Protein AF-A0A9X2IRA7-F1 (afdb_monomer)

InterPro domains:
  IPR001387 Cro/C1-type, helix-turn-helix domain [PF13443] (16-80)
  IPR001387 Cro/C1-type, helix-turn-helix domain [PF13443] (106-166)
  IPR001387 Cro/C1-type, helix-turn-helix domain [PF13443] (187-245)
  IPR001387 Cro/C1-type, helix-turn-helix domain [PS50943] (60-76)
  IPR001387 Cro/C1-type, helix-turn-helix domain [PS50943] (193-242)
  IPR001387 Cro/C1-type, helix-turn-helix domain [SM00530] (15-76)
  IPR001387 Cro/C1-type, helix-turn-helix domain [SM00530] (106-162)
  IPR001387 Cro/C1-type, helix-turn-helix domain [SM00530] (186-242)
  IPR010982 Lambda repressor-like, DNA-binding domain superfamily [G3DSA:1.10.260.40] (186-250)
  IPR010982 Lambda repressor-like, DNA-binding domain superfamily [SSF47413] (102-165)
  IPR010982 Lambda repressor-like, DNA-binding domain superfamily [SSF47413] (188-244)

Foldseek 3Di:
DDDDDDDPDFDKAFPLPVLCCVQPNPQDLVNLCVQLVHDSVLVVCSVPGDDDPPNDDDPSSLVSSCVVSVHDSPVGIDGPPPPPPDPPPPPVPDDPVQWDKAKAFQLCVLCVVVVHDLVNLCVVLVHDSVVSVCNNVSNDPDDDPSNVVSSCVVSVHDPCVGIDIDGPCVSVVVVPFPFPKQKAFPLVVLCVVVVNDLVNVCVQQVDDSVVVVCRVVRVDPDDDPVSLVSVCVVSVHDSDNGIDIDGDGDDD

Secondary structure (DSSP, 8-state):
--PPPPP-PPEEEE-HHHHHHHHSTT--HHHHHHHHT--HHHHHHHHTT---TT-PPPHHHHHHHHHHHT--HHHHEEEE----S--PPPGGGS-TTT--EEEEE-HHHHHHHTT--HHHHHHHTT--HHHHHHHHTT--S---HHHHHHHHHHHT--HHHHEEEEE-HHHHHHSS--EEEEEEE-HHHHHHHHT--HHHHHHHH---HHHHHHHHTT--S---HHHHHHHHHHTT--HHHHEEEEEEE---

Solvent-accessible surface area (backbone atoms only — not comparable to full-atom values): 15295 Å² total; per-residue (Å²): 136,86,82,75,89,76,74,90,71,78,43,80,41,58,42,54,62,65,49,37,54,71,68,43,72,86,65,44,64,63,57,54,16,66,75,52,73,44,60,42,69,61,58,47,40,50,55,60,89,57,59,59,100,79,68,72,82,56,67,71,49,54,51,44,48,25,64,72,60,72,46,56,68,72,70,42,46,42,75,47,71,76,78,59,91,65,73,75,74,64,79,88,76,58,63,75,91,65,62,36,74,37,79,42,45,38,51,56,59,57,33,50,76,70,75,41,51,69,61,58,51,18,62,78,64,74,43,62,46,68,57,54,54,31,40,38,66,59,67,54,94,73,78,58,66,69,60,51,53,46,52,31,61,74,66,71,53,55,69,73,72,43,38,44,83,40,76,33,62,67,44,60,68,63,69,57,64,70,59,46,71,45,68,38,46,42,49,57,66,54,30,62,76,68,69,52,50,72,67,57,50,25,72,76,66,71,49,53,68,72,56,54,52,32,36,55,67,45,69,52,91,74,80,60,68,68,63,50,50,53,50,25,58,74,66,72,45,60,66,74,70,41,49,43,74,44,76,41,78,68,87,126

Sequence (252 aa):
MTQTPSLPRKEIELQLEKIMEKKIPGLTIAGLARVTGQRSQNLHHFKTEKPGHDKRLPKETIEKICTYLNCDISELITLKNQKSTHRPPPLNELDPSIQGYRLHCHLEHIAGRRGQSLFQVSKEIEVSYDVLRKMARNLLKRYSVDLIERILGYFNIEIKDLFTLEVDTTKILTSKIKNTYEIYFGLSPLMSRRKISIQQLMDDTGFTYAFINKLMKNEVKRLNIQSLEVLCNYFNVPPTELIKYRVTKKES

Structure (mmCIF, N/CA/C/O backbone):
data_AF-A0A9X2IRA7-F1
#
_entry.id   AF-A0A9X2IRA7-F1
#
loop_
_atom_site.group_PDB
_atom_site.id
_atom_site.type_symbol
_atom_site.label_atom_id
_atom_site.label_alt_id
_atom_site.label_comp_id
_atom_site.label_asym_id
_atom_site.label_entity_id
_atom_site.label_seq_id
_atom_site.pdbx_PDB_ins_code
_atom_site.Cartn_x
_atom_site.Cartn_y
_atom_site.Cartn_z
_atom_site.occupancy
_atom_site.B_iso_or_equiv
_atom_site.auth_seq_id
_atom_site.auth_comp_id
_atom_site.auth_asym_id
_atom_site.auth_atom_id
_atom_site.pdbx_PDB_model_num
ATOM 1 N N . MET A 1 1 ? 9.352 10.561 -9.833 1.00 35.00 1 MET A N 1
ATOM 2 C CA . MET A 1 1 ? 8.071 10.480 -9.103 1.00 35.00 1 MET A CA 1
ATOM 3 C C . MET A 1 1 ? 7.880 9.042 -8.658 1.00 35.00 1 MET A C 1
ATOM 5 O O . MET A 1 1 ? 7.663 8.173 -9.488 1.00 35.00 1 MET A O 1
ATOM 9 N N . THR A 1 2 ? 8.109 8.768 -7.379 1.00 29.97 2 THR A N 1
ATOM 10 C CA . THR A 1 2 ? 8.018 7.434 -6.779 1.00 29.97 2 THR A CA 1
ATOM 11 C C . THR A 1 2 ? 6.556 7.117 -6.472 1.00 29.97 2 THR A C 1
ATOM 13 O O . THR A 1 2 ? 5.961 7.733 -5.592 1.00 29.97 2 THR A O 1
ATOM 16 N N . GLN A 1 3 ? 5.962 6.181 -7.218 1.00 30.09 3 GLN A N 1
ATOM 17 C CA . GLN A 1 3 ? 4.625 5.669 -6.920 1.00 30.09 3 GLN A CA 1
ATOM 18 C C . GLN A 1 3 ? 4.680 4.836 -5.635 1.00 30.09 3 GLN A C 1
ATOM 20 O O . GLN A 1 3 ? 5.436 3.871 -5.526 1.00 30.09 3 GLN A O 1
ATOM 25 N N . THR A 1 4 ? 3.910 5.254 -4.638 1.00 30.64 4 THR A N 1
ATOM 26 C CA . THR A 1 4 ? 3.721 4.539 -3.375 1.00 30.64 4 THR A CA 1
ATOM 27 C C . THR A 1 4 ? 2.841 3.310 -3.633 1.00 30.64 4 THR A C 1
ATOM 29 O O . THR A 1 4 ? 1.816 3.452 -4.301 1.00 30.64 4 THR A O 1
ATOM 32 N N . PRO A 1 5 ? 3.178 2.113 -3.122 1.00 35.56 5 PRO A N 1
ATOM 33 C CA . PRO A 1 5 ? 2.309 0.950 -3.264 1.00 35.56 5 PRO A CA 1
ATOM 34 C C . PRO A 1 5 ? 1.010 1.177 -2.476 1.00 35.56 5 PRO A C 1
ATOM 36 O O . PRO A 1 5 ? 1.026 1.352 -1.256 1.00 35.56 5 PRO A O 1
ATOM 39 N N . SER A 1 6 ? -0.120 1.221 -3.184 1.00 34.78 6 SER A N 1
ATOM 40 C CA . SER A 1 6 ? -1.447 1.404 -2.596 1.00 34.78 6 SER A CA 1
ATOM 41 C C . SER A 1 6 ? -1.936 0.107 -1.952 1.00 34.78 6 SER A C 1
ATOM 43 O O . SER A 1 6 ? -1.978 -0.929 -2.612 1.00 34.78 6 SER A O 1
ATOM 45 N N . LEU A 1 7 ? -2.351 0.179 -0.684 1.00 37.59 7 LEU A N 1
ATOM 46 C CA . LEU A 1 7 ? -3.072 -0.893 0.014 1.00 37.59 7 LEU A CA 1
ATOM 47 C C . LEU A 1 7 ? -4.270 -1.394 -0.819 1.00 37.59 7 LEU A C 1
ATOM 49 O O . LEU A 1 7 ? -4.898 -0.576 -1.502 1.00 37.59 7 LEU A O 1
ATOM 53 N N . PRO A 1 8 ? -4.631 -2.691 -0.735 1.00 41.38 8 PRO A N 1
ATOM 54 C CA . PRO A 1 8 ? -5.811 -3.223 -1.407 1.00 41.38 8 PRO A CA 1
ATOM 55 C C . PRO A 1 8 ? -7.050 -2.487 -0.891 1.00 41.38 8 PRO A C 1
ATOM 57 O O . PRO A 1 8 ? -7.467 -2.641 0.259 1.00 41.38 8 PRO A O 1
ATOM 60 N N . ARG A 1 9 ? -7.616 -1.618 -1.731 1.00 47.06 9 ARG A N 1
ATOM 61 C CA . ARG A 1 9 ? -8.846 -0.898 -1.410 1.00 47.06 9 ARG A CA 1
ATOM 62 C C . ARG A 1 9 ? -9.999 -1.884 -1.558 1.00 47.06 9 ARG A C 1
ATOM 64 O O . ARG A 1 9 ? -10.203 -2.428 -2.637 1.00 47.06 9 ARG A O 1
ATOM 71 N N . LYS A 1 10 ? -10.738 -2.121 -0.471 1.00 51.03 10 LYS A N 1
ATOM 72 C CA . LYS A 1 10 ? -12.012 -2.847 -0.527 1.00 51.03 10 LYS A CA 1
ATOM 73 C C . LYS A 1 10 ? -12.951 -2.062 -1.440 1.00 51.03 10 LYS A C 1
ATOM 75 O O . LYS A 1 10 ? -13.233 -0.895 -1.164 1.00 51.03 10 LYS A O 1
ATOM 80 N N . GLU A 1 11 ? -13.377 -2.679 -2.532 1.00 59.88 11 GLU A N 1
ATOM 81 C CA . GLU A 1 11 ? -14.299 -2.061 -3.476 1.00 59.88 11 GLU A CA 1
ATOM 82 C C . GLU A 1 11 ? -15.724 -2.307 -2.977 1.00 59.88 11 GLU A C 1
ATOM 84 O O . GLU A 1 11 ? -16.125 -3.440 -2.696 1.00 59.88 11 GLU A O 1
ATOM 89 N N . ILE A 1 12 ? -16.454 -1.215 -2.764 1.00 63.09 12 ILE A N 1
ATOM 90 C CA . ILE A 1 12 ? -17.833 -1.247 -2.287 1.00 63.09 12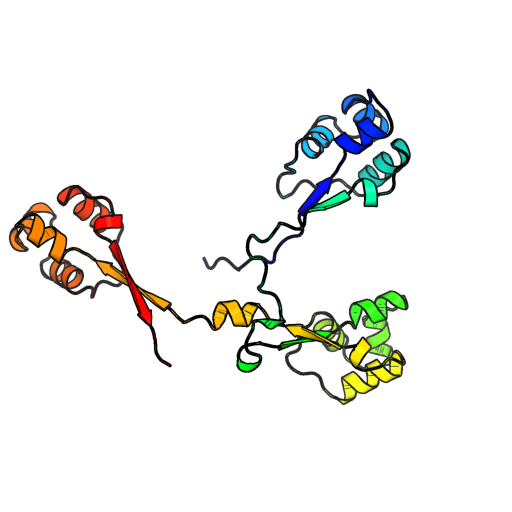 ILE A CA 1
ATOM 91 C C . ILE A 1 12 ? -18.723 -1.346 -3.522 1.00 63.09 12 ILE A C 1
ATOM 93 O O . ILE A 1 12 ? -18.769 -0.410 -4.318 1.00 63.09 12 ILE A O 1
ATOM 97 N N . GLU A 1 13 ? -19.427 -2.463 -3.672 1.00 72.06 13 GLU A N 1
ATOM 98 C CA . GLU A 1 13 ? -20.382 -2.672 -4.755 1.00 72.06 13 GLU A CA 1
ATOM 99 C C . GLU A 1 13 ? -21.814 -2.599 -4.220 1.00 72.06 13 GLU A C 1
ATOM 101 O O . GLU A 1 13 ? -22.154 -3.248 -3.228 1.00 72.06 13 GLU A O 1
ATOM 106 N N . LEU A 1 14 ? -22.654 -1.813 -4.892 1.00 76.62 14 LEU A N 1
ATOM 107 C CA . LEU A 1 14 ? -24.073 -1.674 -4.576 1.00 76.62 14 LEU A CA 1
ATOM 108 C C . LEU A 1 14 ? -24.886 -2.674 -5.403 1.00 76.62 14 LEU A C 1
ATOM 110 O O . LEU A 1 14 ? -24.876 -2.614 -6.628 1.00 76.62 14 LEU A O 1
ATOM 114 N N . GLN A 1 15 ? -25.639 -3.558 -4.749 1.00 79.69 15 GLN A N 1
ATOM 115 C CA . GLN A 1 15 ? -26.470 -4.579 -5.410 1.00 79.69 15 GLN A CA 1
ATOM 116 C C . GLN A 1 15 ? -27.872 -4.044 -5.754 1.00 79.69 15 GLN A C 1
ATOM 118 O O . GLN A 1 15 ? -28.884 -4.705 -5.519 1.00 79.69 15 GLN A O 1
ATOM 123 N N . LEU A 1 16 ? -27.946 -2.821 -6.288 1.00 80.50 16 LEU A N 1
ATOM 124 C CA . LEU A 1 16 ? -29.211 -2.100 -6.441 1.00 80.50 16 LEU A CA 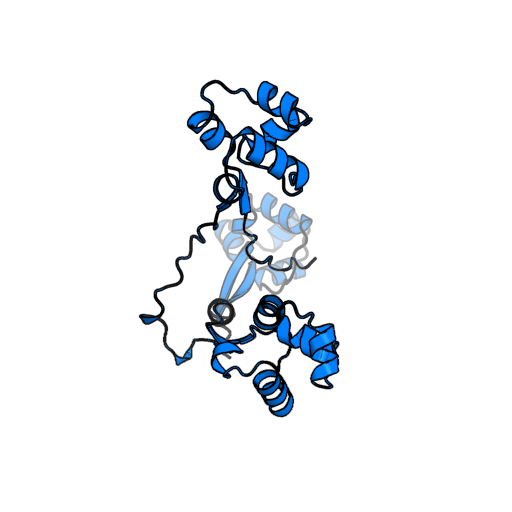1
ATOM 125 C C . LEU A 1 16 ? -30.184 -2.818 -7.393 1.00 80.50 16 LEU A C 1
ATOM 127 O O . LEU A 1 16 ? -31.354 -2.974 -7.062 1.00 80.50 16 LEU A O 1
ATOM 131 N N . GLU A 1 17 ? -29.700 -3.311 -8.536 1.00 81.19 17 GLU A N 1
ATOM 132 C CA . GLU A 1 17 ? -30.527 -4.012 -9.531 1.00 81.19 17 GLU A CA 1
ATOM 133 C C . GLU A 1 17 ? -31.156 -5.290 -8.968 1.00 81.19 17 GLU A C 1
ATOM 135 O O . GLU A 1 17 ? -32.372 -5.458 -9.031 1.00 81.19 17 GLU A O 1
ATOM 140 N N . LYS A 1 18 ? -30.351 -6.135 -8.317 1.00 82.88 18 LYS A N 1
ATOM 141 C CA . LYS A 1 18 ? -30.825 -7.404 -7.747 1.00 82.88 18 LYS A CA 1
ATOM 142 C C . LYS A 1 18 ? -31.873 -7.198 -6.661 1.00 82.88 18 LYS A C 1
ATOM 144 O O . LYS A 1 18 ? -32.823 -7.970 -6.569 1.00 82.88 18 LYS A O 1
ATOM 149 N N . ILE A 1 19 ? -31.708 -6.174 -5.821 1.00 83.50 19 ILE A N 1
ATOM 150 C CA . ILE A 1 19 ? -32.679 -5.883 -4.759 1.00 83.50 19 ILE A CA 1
ATOM 151 C C . ILE A 1 19 ? -33.964 -5.317 -5.347 1.00 83.50 19 ILE A C 1
ATOM 153 O O . ILE A 1 19 ? -35.042 -5.727 -4.919 1.00 83.50 19 ILE A O 1
ATOM 157 N N . MET A 1 20 ? -33.867 -4.419 -6.332 1.00 84.44 20 MET A N 1
ATOM 158 C CA . MET A 1 20 ? -35.042 -3.873 -7.012 1.00 84.44 20 MET A CA 1
ATOM 159 C C . MET A 1 20 ? -35.867 -4.993 -7.656 1.00 84.44 20 MET A C 1
ATOM 161 O O . MET A 1 20 ? -37.063 -5.074 -7.395 1.00 84.44 20 MET A O 1
ATOM 165 N N . GLU A 1 21 ? -35.231 -5.902 -8.400 1.00 84.94 21 GLU A N 1
ATOM 166 C CA . GLU A 1 21 ? -35.908 -7.053 -9.015 1.00 84.94 21 GLU A CA 1
ATOM 167 C C . GLU A 1 21 ? -36.529 -8.000 -7.981 1.00 84.94 21 GLU A C 1
ATOM 169 O O . GLU A 1 21 ? -37.645 -8.478 -8.174 1.00 84.94 21 GLU A O 1
ATOM 174 N N . LYS A 1 22 ? -35.831 -8.249 -6.866 1.00 87.38 22 LYS A N 1
ATOM 175 C CA . LYS A 1 22 ? -36.288 -9.178 -5.824 1.00 87.38 22 LYS A CA 1
ATOM 176 C C . LYS A 1 22 ? -37.440 -8.626 -4.983 1.00 87.38 22 LYS A C 1
ATOM 178 O O . LYS A 1 22 ? -38.321 -9.388 -4.597 1.00 87.38 22 LYS A O 1
ATOM 183 N N . LYS A 1 23 ? -37.397 -7.342 -4.615 1.00 87.69 23 LYS A N 1
ATOM 184 C CA . LYS A 1 23 ? -38.342 -6.741 -3.656 1.00 87.69 23 LYS A CA 1
ATOM 185 C C . LYS A 1 23 ? -39.548 -6.110 -4.346 1.00 87.69 23 LYS A C 1
ATOM 187 O O . LYS A 1 23 ? -40.655 -6.240 -3.836 1.00 87.69 23 LYS A O 1
ATOM 192 N N . ILE A 1 24 ? -39.344 -5.426 -5.475 1.00 87.06 24 ILE A N 1
ATOM 193 C CA . ILE A 1 24 ? -40.407 -4.710 -6.196 1.00 87.06 24 ILE A CA 1
ATOM 194 C C . ILE A 1 24 ? -40.232 -4.937 -7.711 1.00 87.06 24 ILE A C 1
ATOM 196 O O . ILE A 1 24 ? -39.652 -4.095 -8.407 1.00 87.06 24 ILE A O 1
ATOM 200 N N . PRO A 1 25 ? -40.734 -6.067 -8.246 1.00 84.25 25 PRO A N 1
ATOM 201 C CA . PRO A 1 25 ? -40.628 -6.388 -9.666 1.00 84.25 25 PRO A CA 1
ATOM 202 C C . PRO A 1 25 ? -41.231 -5.276 -10.534 1.00 84.25 25 PRO A C 1
ATOM 204 O O . PRO A 1 25 ? -42.354 -4.831 -10.301 1.00 84.25 25 PRO A O 1
ATOM 207 N N . GLY A 1 26 ? -40.480 -4.807 -11.534 1.00 84.25 26 GLY A N 1
ATOM 208 C CA . GLY A 1 26 ? -40.904 -3.717 -12.423 1.00 84.25 26 GLY A CA 1
ATOM 209 C C . GLY A 1 26 ? -40.575 -2.301 -11.930 1.00 84.25 26 GLY A C 1
ATOM 210 O O . GLY A 1 26 ? -40.841 -1.332 -12.645 1.00 84.25 26 GLY A O 1
ATOM 211 N N . LEU A 1 27 ? -39.955 -2.145 -10.754 1.00 87.38 27 LEU A N 1
ATOM 212 C CA . LEU A 1 27 ? -39.459 -0.846 -10.308 1.00 87.38 27 LEU A CA 1
ATOM 213 C C . LEU A 1 27 ? -38.331 -0.356 -11.229 1.00 87.38 27 LEU A C 1
ATOM 215 O O . LEU A 1 27 ? -37.292 -0.995 -11.3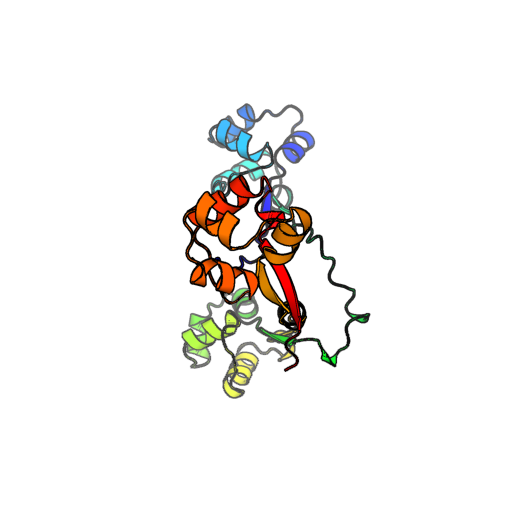77 1.00 87.38 27 LEU A O 1
ATOM 219 N N . THR A 1 28 ? -38.511 0.821 -11.829 1.00 88.88 28 THR A N 1
ATOM 220 C CA . THR A 1 28 ? -37.490 1.448 -12.681 1.00 88.88 28 THR A CA 1
ATOM 221 C C . THR A 1 28 ? -36.584 2.380 -11.876 1.00 88.88 28 THR A C 1
ATOM 223 O O . THR A 1 28 ? -36.980 2.924 -10.842 1.00 88.88 28 THR A O 1
ATOM 226 N N . ILE A 1 29 ? -35.371 2.646 -12.379 1.00 85.19 29 ILE A N 1
ATOM 227 C CA . ILE A 1 29 ? -34.453 3.632 -11.772 1.00 85.19 29 ILE A CA 1
ATOM 228 C C . ILE A 1 29 ? -35.115 5.011 -11.678 1.00 85.19 29 ILE A C 1
ATOM 230 O O . ILE A 1 29 ? -34.901 5.735 -10.711 1.00 85.19 29 ILE A O 1
ATOM 234 N N . ALA A 1 30 ? -35.935 5.378 -12.666 1.00 84.88 30 ALA A N 1
ATOM 235 C CA . ALA A 1 30 ? -36.680 6.632 -12.661 1.00 84.88 30 ALA A CA 1
ATOM 236 C C . ALA A 1 30 ? -37.710 6.688 -11.517 1.00 84.88 30 ALA A C 1
ATOM 238 O O . ALA A 1 30 ? -37.859 7.731 -10.880 1.00 84.88 30 ALA A O 1
ATOM 239 N N . GLY A 1 31 ? -38.370 5.564 -11.217 1.00 84.81 31 GLY A N 1
ATOM 240 C CA . GLY A 1 31 ? -39.250 5.434 -10.054 1.00 84.81 31 GLY A CA 1
ATOM 241 C C . GLY A 1 31 ? -38.486 5.608 -8.742 1.00 84.81 31 GLY A C 1
ATOM 242 O O . GLY A 1 31 ? -38.857 6.438 -7.914 1.00 84.81 31 GLY A O 1
ATOM 243 N N . LEU A 1 32 ? -37.354 4.914 -8.598 1.00 85.56 32 LEU A N 1
ATOM 244 C CA . LEU A 1 32 ? -36.507 5.017 -7.408 1.00 85.56 32 LEU A CA 1
ATOM 245 C C . LEU A 1 32 ? -35.910 6.427 -7.227 1.00 85.56 32 LEU A C 1
ATOM 247 O O . LEU A 1 32 ? -35.849 6.945 -6.113 1.00 85.56 32 LEU A O 1
ATOM 251 N N . ALA A 1 33 ? -35.515 7.083 -8.319 1.00 87.50 33 ALA A N 1
ATOM 252 C CA . ALA A 1 33 ? -35.017 8.459 -8.341 1.00 87.50 33 ALA A CA 1
ATOM 253 C C . ALA A 1 33 ? -36.045 9.452 -7.782 1.00 87.50 33 ALA A C 1
ATOM 255 O O . ALA A 1 33 ? -35.703 10.299 -6.957 1.00 87.50 33 ALA A O 1
ATOM 256 N N . ARG A 1 34 ? -37.317 9.301 -8.178 1.00 85.19 34 ARG A N 1
ATOM 257 C CA . ARG A 1 34 ? -38.426 10.134 -7.691 1.00 85.19 34 ARG A CA 1
ATOM 258 C C . ARG A 1 34 ? -38.604 10.034 -6.182 1.00 85.19 34 ARG A C 1
ATOM 260 O O . ARG A 1 34 ? -38.771 11.057 -5.531 1.00 85.19 34 ARG A O 1
ATOM 267 N N . VAL A 1 35 ? -38.541 8.822 -5.634 1.00 83.19 35 VAL A N 1
ATOM 268 C CA . VAL A 1 35 ? -38.778 8.594 -4.201 1.00 83.19 35 VAL A CA 1
ATOM 269 C C . VAL A 1 35 ? -37.580 9.001 -3.346 1.00 83.19 35 VAL A C 1
ATOM 271 O O . VAL A 1 35 ? -37.729 9.550 -2.259 1.00 83.19 35 VAL A O 1
ATOM 274 N N . THR A 1 36 ? -36.370 8.782 -3.852 1.00 82.31 36 THR A N 1
ATOM 275 C CA . THR A 1 36 ? -35.132 9.110 -3.129 1.00 82.31 36 THR A CA 1
ATOM 276 C C . THR A 1 36 ? -34.724 10.579 -3.269 1.00 82.31 36 THR A C 1
ATOM 278 O O . THR A 1 36 ? -33.826 11.035 -2.557 1.00 82.31 36 THR A O 1
ATOM 281 N N . GLY A 1 37 ? -35.371 11.330 -4.170 1.00 83.00 37 GLY A N 1
ATOM 282 C CA . GLY A 1 37 ? -35.019 12.713 -4.503 1.00 83.00 37 GLY A CA 1
ATOM 283 C C . GLY A 1 37 ? -33.687 12.836 -5.250 1.00 83.00 37 GLY A C 1
ATOM 284 O O . GLY A 1 37 ? -33.076 13.903 -5.256 1.00 83.00 37 GLY A O 1
ATOM 285 N N . GLN A 1 38 ? -33.206 11.745 -5.850 1.00 84.69 38 GLN A N 1
ATOM 286 C CA . GLN A 1 38 ? -31.940 11.704 -6.577 1.00 84.69 38 GLN A CA 1
ATOM 287 C C . GLN A 1 38 ? -32.140 11.870 -8.077 1.00 84.69 38 GLN A C 1
ATOM 289 O O . GLN A 1 38 ? -33.171 11.508 -8.635 1.00 84.69 38 GLN A O 1
ATOM 294 N N . ARG A 1 39 ? -31.109 12.361 -8.774 1.00 83.25 39 ARG A N 1
ATOM 295 C CA . ARG A 1 39 ? -31.103 12.350 -10.242 1.00 83.25 39 ARG A CA 1
ATOM 296 C C . ARG A 1 39 ? -30.982 10.909 -10.735 1.00 83.25 39 ARG A C 1
ATOM 298 O O . ARG A 1 39 ? -30.077 10.184 -10.327 1.00 83.25 39 ARG A O 1
ATOM 305 N N . SER A 1 40 ? -31.843 10.519 -11.668 1.00 80.69 40 SER A N 1
ATOM 306 C CA . SER A 1 40 ? -31.853 9.190 -12.295 1.00 80.69 40 SER A CA 1
ATOM 307 C C . SER A 1 40 ? -30.502 8.804 -12.908 1.00 80.69 40 SER A C 1
ATOM 309 O O . SER A 1 40 ? -30.097 7.651 -12.804 1.00 80.69 40 SER A O 1
ATOM 311 N N . GLN A 1 41 ? -29.754 9.772 -13.449 1.00 78.19 41 GLN A N 1
ATOM 312 C CA . GLN A 1 41 ? -28.385 9.576 -13.948 1.00 78.19 41 GLN A CA 1
ATOM 313 C C . GLN A 1 41 ? -27.408 9.108 -12.856 1.00 78.19 41 GLN A C 1
ATOM 315 O O . GLN A 1 41 ? -26.572 8.244 -13.112 1.00 78.19 41 GLN A O 1
ATOM 320 N N . ASN A 1 42 ? -27.527 9.627 -11.626 1.00 74.44 42 ASN A N 1
ATOM 321 C CA . ASN A 1 42 ? -26.663 9.219 -10.515 1.00 74.44 42 ASN A CA 1
ATOM 322 C C . ASN A 1 42 ? -26.925 7.758 -10.157 1.00 74.44 42 ASN A C 1
ATOM 324 O O . ASN A 1 42 ? -25.988 6.971 -10.104 1.00 74.44 42 ASN A O 1
ATOM 328 N N . LEU A 1 43 ? -28.195 7.382 -9.990 1.00 77.75 43 LEU A N 1
ATOM 329 C CA . LEU A 1 43 ? -28.581 6.002 -9.688 1.00 77.75 43 LEU A CA 1
ATOM 330 C C . LEU A 1 43 ? -28.227 5.035 -10.829 1.00 77.75 43 LEU A C 1
ATOM 332 O O . LEU A 1 43 ? -27.828 3.906 -10.562 1.00 77.75 43 LEU A O 1
ATOM 336 N N . HIS A 1 44 ? -28.288 5.483 -12.087 1.00 77.94 44 HIS A N 1
ATOM 337 C CA . HIS A 1 44 ? -27.876 4.674 -13.235 1.00 77.94 44 HIS A CA 1
ATOM 338 C C . HIS A 1 44 ? -26.379 4.340 -13.208 1.00 77.94 44 HIS A C 1
ATOM 340 O O . HIS A 1 44 ? -26.003 3.212 -13.512 1.00 77.94 44 HIS A O 1
ATOM 346 N N . HIS A 1 45 ? -25.521 5.275 -12.787 1.00 71.25 45 HIS A N 1
ATOM 347 C CA . HIS A 1 45 ? -24.090 4.999 -12.618 1.00 71.25 45 HIS A CA 1
ATOM 348 C C . HIS A 1 45 ? -23.799 3.964 -11.526 1.00 71.25 45 HIS A C 1
ATOM 350 O O . HIS A 1 45 ? -22.833 3.217 -11.646 1.00 71.25 45 HIS A O 1
ATOM 356 N N . PHE A 1 46 ? -24.627 3.911 -10.481 1.00 69.88 46 PHE A N 1
ATOM 357 C CA . PHE A 1 46 ? -24.518 2.896 -9.430 1.00 69.88 46 PHE A CA 1
ATOM 358 C C . PHE A 1 46 ? -25.142 1.557 -9.823 1.00 69.88 46 PHE A C 1
ATOM 360 O O . PHE A 1 46 ? -24.780 0.538 -9.246 1.00 69.88 46 PHE A O 1
ATOM 367 N N . LYS A 1 47 ? -26.040 1.552 -10.815 1.00 70.25 47 LYS A N 1
ATOM 368 C CA . LYS A 1 47 ? -26.580 0.333 -11.417 1.00 70.25 47 LYS A CA 1
ATOM 369 C C . LYS A 1 47 ? -25.545 -0.358 -12.311 1.00 70.25 47 LYS A C 1
ATOM 371 O O . LYS A 1 47 ? -25.345 -1.559 -12.207 1.00 70.25 47 LYS A O 1
ATOM 376 N N . THR A 1 48 ? -24.867 0.390 -13.181 1.00 61.97 48 THR A N 1
ATOM 377 C CA . THR A 1 48 ? -23.923 -0.168 -14.162 1.00 61.97 48 THR A CA 1
ATOM 378 C C . THR A 1 48 ? -22.507 -0.277 -13.587 1.00 61.97 48 THR A C 1
ATOM 380 O O . THR A 1 48 ? -21.653 0.514 -13.969 1.00 61.97 48 THR A O 1
ATOM 383 N N . GLU A 1 49 ? -22.306 -1.201 -12.637 1.00 54.75 49 GLU A N 1
ATOM 384 C CA . GLU A 1 49 ? -21.071 -1.852 -12.116 1.00 54.75 49 GLU A CA 1
ATOM 385 C C . GLU A 1 49 ? -19.720 -1.095 -11.996 1.00 54.75 49 GLU A C 1
ATOM 387 O O . GLU A 1 49 ? -18.731 -1.681 -11.561 1.00 54.75 49 GLU A O 1
ATOM 392 N N . LYS A 1 50 ? -19.608 0.192 -12.325 1.00 54.91 50 LYS A N 1
ATOM 393 C CA . LYS A 1 50 ? -18.363 0.966 -12.241 1.00 54.91 50 LYS A CA 1
ATOM 394 C C . LYS A 1 50 ? -18.654 2.386 -11.769 1.00 54.91 50 LYS A C 1
ATOM 396 O O . LYS A 1 50 ? -18.661 3.319 -12.581 1.00 54.91 50 LYS A O 1
ATOM 401 N N . PRO A 1 51 ? -18.877 2.599 -10.460 1.00 53.12 51 PRO A N 1
ATOM 402 C CA . PRO A 1 51 ? -18.744 3.936 -9.915 1.00 53.12 51 PRO A CA 1
ATOM 403 C C . PRO A 1 51 ? -17.311 4.401 -10.203 1.00 53.12 51 PRO A C 1
ATOM 405 O O . PRO A 1 51 ? -16.343 3.803 -9.739 1.00 53.12 51 PRO A O 1
ATOM 408 N N . GLY A 1 52 ? -17.158 5.451 -11.015 1.00 51.19 52 GLY A N 1
ATOM 409 C CA . GLY A 1 52 ? -15.864 6.120 -11.157 1.00 51.19 52 GLY A CA 1
ATOM 410 C C . GLY A 1 52 ? -15.313 6.459 -9.768 1.00 51.19 52 GLY A C 1
ATOM 411 O O . GLY A 1 52 ? -16.101 6.739 -8.864 1.00 51.19 52 GLY A O 1
ATOM 412 N N . HIS A 1 53 ? -13.987 6.415 -9.612 1.00 47.62 53 HIS A N 1
ATOM 413 C CA . HIS A 1 53 ? -13.249 6.364 -8.337 1.00 47.62 53 HIS A CA 1
ATOM 414 C C . HIS A 1 53 ? -13.655 7.358 -7.221 1.00 47.62 53 HIS A C 1
ATOM 416 O O . HIS A 1 53 ? -13.284 7.124 -6.072 1.00 47.62 53 HIS A O 1
ATOM 422 N N . ASP A 1 54 ? -14.460 8.386 -7.508 1.00 50.03 54 ASP A N 1
ATOM 423 C CA . ASP A 1 54 ? -14.890 9.425 -6.563 1.00 50.03 54 ASP A CA 1
ATOM 424 C C . ASP A 1 54 ? -16.411 9.540 -6.346 1.00 50.03 54 ASP A C 1
ATOM 426 O O . ASP A 1 54 ? -16.868 10.381 -5.571 1.00 50.03 54 ASP A O 1
ATOM 430 N N . LYS A 1 55 ? -17.239 8.705 -6.985 1.00 61.44 55 LYS A N 1
ATOM 431 C CA . LYS A 1 55 ? -18.701 8.798 -6.832 1.00 61.44 55 LYS A CA 1
ATOM 432 C C . LYS A 1 55 ? -19.174 7.907 -5.686 1.00 61.44 55 LYS A C 1
ATOM 434 O O . LYS A 1 55 ? -19.443 6.728 -5.879 1.00 61.44 55 LYS A O 1
ATOM 439 N N . ARG A 1 56 ? -19.282 8.472 -4.481 1.00 65.69 56 ARG A N 1
ATOM 440 C CA . ARG A 1 56 ? -19.946 7.837 -3.326 1.00 65.69 56 ARG A CA 1
ATOM 441 C C . ARG A 1 56 ? -21.389 8.324 -3.219 1.00 65.69 56 ARG A C 1
ATOM 443 O O . ARG A 1 56 ? -21.644 9.511 -3.409 1.00 65.69 56 ARG A O 1
ATOM 450 N N . LEU A 1 57 ? -22.322 7.433 -2.887 1.00 73.94 57 LEU A N 1
ATOM 451 C CA . LEU A 1 57 ? -23.670 7.850 -2.499 1.00 73.94 57 LEU A CA 1
ATOM 452 C C . LEU A 1 57 ? -23.635 8.476 -1.095 1.00 73.94 57 LEU A C 1
ATOM 454 O O . LEU A 1 57 ? -23.015 7.899 -0.197 1.00 73.94 57 LEU A O 1
ATOM 458 N N . PRO A 1 58 ? -24.300 9.623 -0.874 1.00 80.62 58 PRO A N 1
ATOM 459 C CA . PRO A 1 58 ? -24.499 10.159 0.466 1.00 80.62 58 PRO A CA 1
ATOM 460 C C . PRO A 1 58 ? -25.248 9.155 1.349 1.00 80.62 58 PRO A C 1
ATOM 462 O O . PRO A 1 58 ? -26.182 8.498 0.887 1.00 80.62 58 PRO A O 1
ATOM 465 N N . LYS A 1 59 ? -24.884 9.080 2.633 1.00 80.44 59 LYS A N 1
ATOM 466 C CA . LYS A 1 59 ? -25.515 8.182 3.617 1.00 80.44 59 LYS A CA 1
ATOM 467 C C . LYS A 1 59 ? -27.044 8.312 3.630 1.00 80.44 59 LYS A C 1
ATOM 469 O O . LYS A 1 59 ? -27.738 7.308 3.547 1.00 80.44 59 LYS A O 1
ATOM 474 N N . GLU A 1 60 ? -27.556 9.540 3.617 1.00 81.25 60 GLU A N 1
ATOM 475 C CA . GLU A 1 60 ? -28.999 9.824 3.597 1.00 81.25 60 GLU A CA 1
ATOM 476 C C . GLU A 1 60 ? -29.717 9.209 2.389 1.00 81.25 60 GLU A C 1
ATOM 478 O O . GLU A 1 60 ? -30.881 8.825 2.459 1.00 81.25 60 GLU A O 1
ATOM 483 N N . THR A 1 61 ? -29.028 9.114 1.250 1.00 81.81 61 THR A N 1
ATOM 484 C CA . THR A 1 61 ? -29.589 8.503 0.042 1.00 81.81 61 THR A CA 1
ATOM 485 C C . THR A 1 61 ? -29.681 6.992 0.191 1.00 81.81 61 THR A C 1
ATOM 487 O O . THR A 1 61 ? -30.683 6.403 -0.200 1.00 81.81 61 THR A O 1
ATOM 490 N N . ILE A 1 62 ? -28.654 6.378 0.780 1.00 84.62 62 ILE A N 1
ATOM 491 C CA . ILE A 1 62 ? -28.618 4.942 1.068 1.00 84.62 62 ILE A CA 1
ATOM 492 C C . ILE A 1 62 ? -29.756 4.584 2.028 1.00 84.62 62 ILE A C 1
ATOM 494 O O . ILE A 1 62 ? -30.518 3.668 1.745 1.00 84.62 62 ILE A O 1
ATOM 498 N N . GLU A 1 63 ? -29.934 5.356 3.101 1.00 83.50 63 GLU A N 1
ATOM 499 C CA . GLU A 1 63 ? -31.020 5.149 4.066 1.00 83.50 63 GLU A CA 1
ATOM 500 C C . GLU A 1 63 ? -32.399 5.267 3.408 1.00 83.50 63 GLU A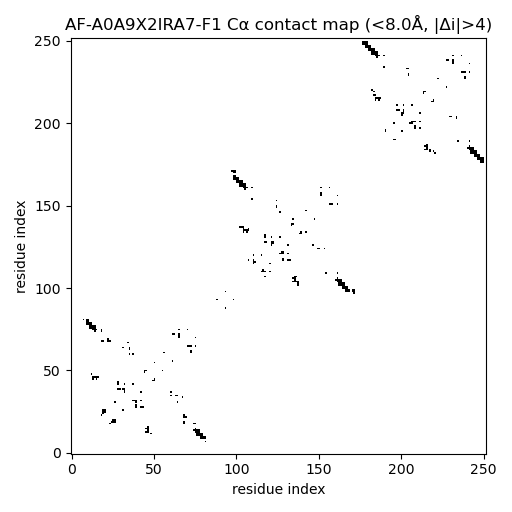 C 1
ATOM 502 O O . GLU A 1 63 ? -33.235 4.388 3.588 1.00 83.50 63 GLU A O 1
ATOM 507 N N . LYS A 1 64 ? -32.626 6.283 2.563 1.00 86.50 64 LYS A N 1
ATOM 508 C CA . LYS A 1 64 ? -33.888 6.423 1.811 1.00 86.50 64 LYS A CA 1
ATOM 509 C C . LYS A 1 64 ? -34.157 5.243 0.877 1.00 86.50 64 LYS A C 1
ATOM 511 O O . LYS A 1 64 ? -35.300 4.803 0.776 1.00 86.50 64 LYS A O 1
ATOM 516 N N . ILE A 1 65 ? -33.125 4.735 0.199 1.00 84.94 65 ILE A N 1
ATOM 517 C CA . ILE A 1 65 ? -33.235 3.546 -0.656 1.00 84.94 65 ILE A CA 1
ATOM 518 C C . ILE A 1 65 ? -33.602 2.323 0.191 1.00 84.94 65 ILE A C 1
ATOM 520 O O . ILE A 1 65 ? -34.541 1.615 -0.162 1.00 84.94 65 ILE A O 1
ATOM 524 N N . CYS A 1 66 ? -32.913 2.102 1.312 1.00 85.50 66 CYS A N 1
ATOM 525 C CA . CYS A 1 66 ? -33.171 0.987 2.224 1.00 85.50 66 CYS A CA 1
ATOM 526 C C . CYS A 1 66 ? -34.592 1.019 2.797 1.00 85.50 66 CYS A C 1
ATOM 528 O O . CYS A 1 66 ? -35.288 0.006 2.761 1.00 85.50 66 CYS A O 1
ATOM 530 N N . THR A 1 67 ? -35.051 2.188 3.253 1.00 89.19 67 THR A N 1
ATOM 531 C CA . THR A 1 67 ? -36.418 2.377 3.758 1.00 89.19 67 THR A CA 1
ATOM 532 C C . THR A 1 67 ? -37.453 2.097 2.673 1.00 89.19 67 THR A C 1
ATOM 534 O O . THR A 1 67 ? -38.447 1.427 2.931 1.00 89.19 67 THR A O 1
ATOM 537 N N . TYR A 1 68 ? -37.222 2.572 1.445 1.00 88.81 68 TYR A N 1
ATOM 538 C CA . TYR A 1 68 ? -38.165 2.369 0.345 1.00 88.81 68 TYR A CA 1
ATOM 539 C C . TYR A 1 68 ? -38.221 0.916 -0.142 1.00 88.81 68 TYR A C 1
ATOM 541 O O . TYR A 1 68 ? -39.296 0.399 -0.430 1.00 88.81 68 TYR A O 1
ATOM 549 N N . LEU A 1 69 ? -37.068 0.249 -0.230 1.00 86.44 69 LEU A N 1
ATOM 550 C CA . LEU A 1 69 ? -36.965 -1.145 -0.674 1.00 86.44 69 LEU A CA 1
ATOM 551 C C . LEU A 1 69 ? -37.207 -2.156 0.458 1.00 86.44 69 LEU A C 1
ATOM 553 O O . LEU A 1 69 ? -37.196 -3.362 0.204 1.00 86.44 69 LEU A O 1
ATOM 557 N N . ASN A 1 70 ? -37.422 -1.675 1.688 1.00 89.88 70 ASN A N 1
ATOM 558 C CA . ASN A 1 70 ? -37.535 -2.478 2.902 1.00 89.88 70 ASN A CA 1
ATOM 559 C C . ASN A 1 70 ? -36.412 -3.535 2.987 1.00 89.88 70 ASN A C 1
ATOM 561 O O . ASN A 1 70 ? -36.652 -4.753 3.006 1.00 89.88 70 ASN A O 1
ATOM 565 N N . CYS A 1 71 ? -35.169 -3.054 2.923 1.00 85.56 71 CYS A N 1
ATOM 566 C CA . CYS A 1 71 ? -33.964 -3.877 2.974 1.00 85.56 71 CYS A CA 1
ATOM 567 C C . CYS A 1 71 ? -32.904 -3.270 3.894 1.00 85.56 71 CYS A C 1
ATOM 569 O O . CYS A 1 71 ? -32.767 -2.048 3.989 1.00 85.56 71 CYS A O 1
ATOM 571 N N . ASP A 1 72 ? -32.099 -4.128 4.512 1.00 86.06 72 ASP A N 1
ATOM 572 C CA . ASP A 1 72 ? -30.967 -3.687 5.317 1.00 86.06 72 ASP A CA 1
ATOM 573 C C . ASP A 1 72 ? -29.818 -3.152 4.453 1.00 86.06 72 ASP A C 1
ATOM 575 O O . ASP A 1 72 ? -29.602 -3.557 3.308 1.00 86.06 72 ASP A O 1
ATOM 579 N N . ILE A 1 73 ? -29.020 -2.248 5.028 1.00 81.56 73 ILE A N 1
ATOM 580 C CA . ILE A 1 73 ? -27.828 -1.681 4.370 1.00 81.56 73 ILE A CA 1
ATOM 581 C C . ILE A 1 73 ? -26.831 -2.787 3.978 1.00 81.56 73 ILE A C 1
ATOM 583 O O . ILE A 1 73 ? -26.158 -2.678 2.954 1.00 81.56 73 ILE A O 1
ATOM 587 N N . SER A 1 74 ? -26.751 -3.861 4.768 1.00 78.25 74 SER A N 1
ATOM 588 C CA . SER A 1 74 ? -25.916 -5.038 4.498 1.00 78.25 74 SER A CA 1
ATOM 589 C C . SER A 1 74 ? -26.366 -5.833 3.271 1.00 78.25 74 SER A C 1
ATOM 591 O O . SER A 1 74 ? -25.530 -6.451 2.620 1.00 78.25 74 SER A O 1
ATOM 593 N N . GLU A 1 75 ? -27.659 -5.808 2.934 1.00 79.06 75 GLU A N 1
ATOM 594 C CA . GLU A 1 75 ? -28.162 -6.398 1.691 1.00 79.06 75 GLU A CA 1
ATOM 595 C C . GLU A 1 75 ? -27.782 -5.516 0.498 1.00 79.06 75 GLU A C 1
ATOM 597 O O . GLU A 1 75 ? -27.360 -6.021 -0.543 1.00 79.06 75 GLU A O 1
ATOM 602 N N . LEU A 1 76 ? -27.896 -4.192 0.664 1.00 80.62 76 LEU A N 1
ATOM 603 C CA . LEU A 1 76 ? -27.634 -3.207 -0.386 1.00 80.62 76 LEU A CA 1
ATOM 604 C C . LEU A 1 76 ? -26.153 -3.096 -0.759 1.00 80.62 76 LEU A C 1
ATOM 606 O O . LEU A 1 76 ? -25.832 -2.816 -1.917 1.00 80.62 76 LEU A O 1
ATOM 610 N N . ILE A 1 77 ? -25.258 -3.315 0.203 1.00 77.88 77 ILE A N 1
ATOM 611 C CA . ILE A 1 77 ? -23.821 -3.114 0.047 1.00 77.88 77 ILE A CA 1
ATOM 612 C C . ILE A 1 77 ? -23.073 -4.436 0.204 1.00 77.88 77 ILE A C 1
ATOM 614 O O . ILE A 1 77 ? -22.930 -4.967 1.302 1.00 77.88 77 ILE A O 1
ATOM 618 N N . THR A 1 78 ? -22.474 -4.907 -0.885 1.00 71.94 78 THR A N 1
ATOM 619 C CA . THR A 1 78 ? -21.530 -6.027 -0.854 1.00 71.94 78 THR A CA 1
ATOM 620 C C . THR A 1 78 ? -20.099 -5.526 -0.973 1.00 71.94 78 THR A C 1
ATOM 622 O O . THR A 1 78 ? -19.752 -4.776 -1.886 1.00 71.94 78 THR A O 1
ATOM 625 N N . LEU A 1 79 ? -19.235 -5.974 -0.065 1.00 64.31 79 LEU A N 1
ATOM 626 C CA . LEU A 1 79 ? -17.797 -5.772 -0.193 1.00 64.31 79 LEU A CA 1
ATOM 627 C C . LEU A 1 79 ? -17.261 -6.788 -1.203 1.00 64.31 79 LEU A C 1
ATOM 629 O O . LEU A 1 79 ? -17.123 -7.972 -0.883 1.00 64.31 79 LEU A O 1
ATOM 633 N N . LYS A 1 80 ? -16.929 -6.336 -2.417 1.00 57.94 80 LYS A N 1
ATOM 634 C CA . LYS A 1 80 ? -16.113 -7.144 -3.320 1.00 57.94 80 LYS A CA 1
ATOM 635 C C . LYS A 1 80 ? -14.708 -7.170 -2.728 1.00 57.94 80 LYS A C 1
ATOM 637 O O . LYS A 1 80 ? -13.913 -6.242 -2.879 1.00 57.94 80 LYS A O 1
ATOM 642 N N . ASN A 1 81 ? -14.391 -8.259 -2.031 1.00 50.50 81 ASN A N 1
ATOM 643 C CA . ASN A 1 81 ? -13.000 -8.640 -1.856 1.00 50.50 81 ASN A CA 1
ATOM 644 C C . ASN A 1 81 ? -12.476 -8.878 -3.269 1.00 50.50 81 ASN A C 1
ATOM 646 O O . ASN A 1 81 ? -12.880 -9.852 -3.909 1.00 50.50 81 ASN A O 1
ATOM 650 N N . GLN A 1 82 ? -11.635 -7.977 -3.785 1.00 45.41 82 GLN A N 1
ATOM 651 C CA . GLN A 1 82 ? -10.860 -8.296 -4.975 1.00 45.41 82 GLN A CA 1
ATOM 652 C C . GLN A 1 82 ? -10.217 -9.652 -4.697 1.00 45.41 82 GLN A C 1
ATOM 654 O O . GLN A 1 82 ? -9.460 -9.793 -3.735 1.00 45.41 82 GLN A O 1
ATOM 659 N N . LYS A 1 83 ? -10.589 -10.671 -5.481 1.00 40.34 83 LYS A N 1
ATOM 660 C CA . LYS A 1 83 ? -9.865 -11.934 -5.484 1.00 40.34 83 LYS A CA 1
ATOM 661 C C . LYS A 1 83 ? -8.446 -11.556 -5.874 1.00 40.34 83 LYS A C 1
ATOM 663 O O . LYS A 1 83 ? -8.179 -11.319 -7.050 1.00 40.34 83 LYS A O 1
ATOM 668 N N . SER A 1 84 ? -7.549 -11.452 -4.897 1.00 40.66 84 SER A N 1
ATOM 669 C CA . SER A 1 84 ? -6.134 -11.504 -5.199 1.00 40.66 84 SER A CA 1
ATOM 670 C C . SER A 1 84 ? -5.946 -12.827 -5.927 1.00 40.66 84 SER A C 1
ATOM 672 O O . SER A 1 84 ? -6.201 -13.899 -5.382 1.00 40.66 84 SER A O 1
ATOM 674 N N . THR A 1 85 ? -5.543 -12.768 -7.189 1.00 38.97 85 THR A N 1
ATOM 675 C CA . THR A 1 85 ? -5.163 -13.953 -7.970 1.00 38.97 85 THR A CA 1
ATOM 676 C C . THR A 1 85 ? -3.972 -14.690 -7.349 1.00 38.97 85 THR A C 1
ATOM 678 O O . THR A 1 85 ? -3.650 -15.798 -7.758 1.00 38.97 85 THR A O 1
ATOM 681 N N . HIS A 1 86 ? -3.378 -14.145 -6.287 1.00 41.09 86 HIS A N 1
ATOM 682 C CA . HIS A 1 86 ? -2.618 -14.910 -5.316 1.00 41.09 86 HIS A CA 1
ATOM 683 C C . HIS A 1 86 ? -3.520 -15.367 -4.171 1.00 41.09 86 HIS A C 1
ATOM 685 O O . HIS A 1 86 ? -3.785 -14.612 -3.235 1.00 41.09 86 HIS A O 1
ATOM 691 N N . ARG A 1 87 ? -3.945 -16.632 -4.227 1.00 36.50 87 ARG A N 1
ATOM 692 C CA . ARG A 1 87 ? -4.202 -17.407 -3.012 1.00 36.50 87 ARG A CA 1
ATOM 693 C C . ARG A 1 87 ? -2.857 -17.457 -2.271 1.00 36.50 87 ARG A C 1
ATOM 695 O O . ARG A 1 87 ? -1.915 -18.008 -2.847 1.00 36.50 87 ARG A O 1
ATOM 702 N N . PRO A 1 88 ? -2.694 -16.842 -1.085 1.00 46.22 88 PRO A N 1
ATOM 703 C CA . PRO A 1 88 ? -1.508 -17.117 -0.290 1.00 46.22 88 PRO A CA 1
ATOM 704 C C . PRO A 1 88 ? -1.464 -18.635 -0.059 1.00 46.22 88 PRO A C 1
ATOM 706 O O . PRO A 1 88 ? -2.525 -19.230 0.175 1.00 46.22 88 PRO A O 1
ATOM 709 N N . PRO A 1 89 ? -0.295 -19.281 -0.220 1.00 41.81 89 PRO A N 1
ATOM 710 C CA . PRO A 1 89 ? -0.181 -20.711 0.018 1.00 41.81 89 PRO A CA 1
ATOM 711 C C . PRO A 1 89 ? -0.713 -21.033 1.422 1.00 41.81 89 PRO A C 1
ATOM 713 O O . PRO A 1 89 ? -0.613 -20.186 2.319 1.00 41.81 89 PRO A O 1
ATOM 716 N N . PRO A 1 90 ? -1.341 -22.206 1.612 1.00 48.00 90 PRO A N 1
ATOM 717 C CA . PRO A 1 90 ? -1.806 -22.620 2.928 1.00 48.00 90 PRO A CA 1
ATOM 718 C C . PRO A 1 90 ? -0.656 -22.494 3.938 1.00 48.00 90 PRO A C 1
ATOM 720 O O . PRO A 1 90 ? 0.477 -22.864 3.637 1.00 48.00 90 PRO A O 1
ATOM 723 N N . LEU A 1 91 ? -0.952 -21.955 5.130 1.00 47.47 91 LEU A N 1
ATOM 724 C CA . LEU A 1 91 ? 0.027 -21.658 6.193 1.00 47.47 91 LEU A CA 1
ATOM 725 C C . LEU A 1 91 ? 0.957 -22.836 6.537 1.00 47.47 91 LEU A C 1
ATOM 727 O O . LEU A 1 91 ? 2.044 -22.619 7.059 1.00 47.47 91 LEU A O 1
ATOM 731 N N . ASN A 1 92 ? 0.548 -24.060 6.206 1.00 47.31 92 ASN A N 1
ATOM 732 C CA . ASN A 1 92 ? 1.269 -25.293 6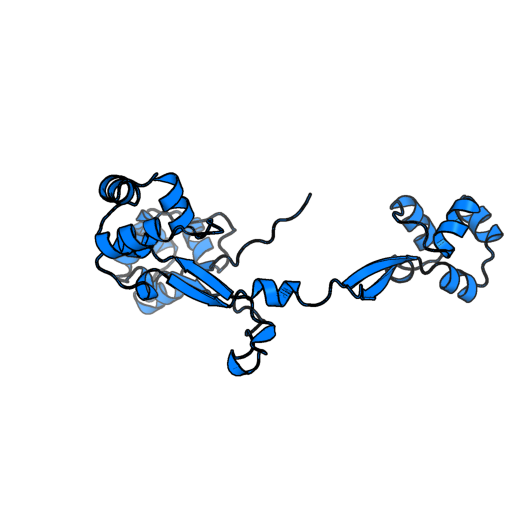.497 1.00 47.31 92 ASN A CA 1
ATOM 733 C C . ASN A 1 92 ? 2.424 -25.606 5.521 1.00 47.31 92 ASN A C 1
ATOM 735 O O . ASN A 1 92 ? 3.129 -26.582 5.744 1.00 47.31 92 ASN A O 1
ATOM 739 N N . GLU A 1 93 ? 2.635 -24.815 4.460 1.00 46.22 93 GLU A N 1
ATOM 740 C CA . GLU A 1 93 ? 3.714 -25.038 3.472 1.00 46.22 93 GLU A CA 1
ATOM 741 C C . GLU A 1 93 ? 4.864 -24.017 3.555 1.00 46.22 93 GLU A C 1
ATOM 743 O O . GLU A 1 93 ? 5.821 -24.084 2.784 1.00 46.22 93 GLU A O 1
ATOM 748 N N . LEU A 1 94 ? 4.791 -23.048 4.470 1.00 48.00 94 LEU A N 1
ATOM 749 C CA . LEU A 1 94 ? 5.817 -22.016 4.615 1.00 48.00 94 LEU A CA 1
ATOM 750 C C . LEU A 1 94 ? 6.768 -22.371 5.757 1.00 48.00 94 LEU A C 1
ATOM 752 O O . LEU A 1 94 ? 6.350 -22.410 6.912 1.00 48.00 94 LEU A O 1
ATOM 756 N N . ASP A 1 95 ? 8.048 -22.552 5.429 1.00 51.19 95 ASP A N 1
ATOM 757 C CA . ASP A 1 95 ? 9.127 -22.731 6.403 1.00 51.19 95 ASP A CA 1
ATOM 758 C C . ASP A 1 95 ? 9.042 -21.646 7.505 1.00 51.19 95 ASP A C 1
ATOM 760 O O . ASP A 1 95 ? 9.097 -20.446 7.188 1.00 51.19 95 ASP A O 1
ATOM 764 N N . PRO A 1 96 ? 8.873 -22.022 8.790 1.00 54.09 96 PRO A N 1
ATOM 765 C CA . PRO A 1 96 ? 8.723 -21.075 9.894 1.00 54.09 96 PRO A CA 1
ATOM 766 C C . PRO A 1 96 ? 9.936 -20.150 10.065 1.00 54.09 96 PRO A C 1
ATOM 768 O O . PRO A 1 96 ? 9.799 -19.087 10.671 1.00 54.09 96 PRO A O 1
ATOM 771 N N . SER A 1 97 ? 11.095 -20.493 9.490 1.00 52.34 97 SER A N 1
ATOM 772 C CA . SER A 1 97 ? 12.296 -19.650 9.494 1.00 52.34 97 SER A CA 1
ATOM 773 C C . SER A 1 97 ? 12.222 -18.431 8.554 1.00 52.34 97 SER A C 1
ATOM 775 O O . SER A 1 97 ? 13.003 -17.491 8.704 1.00 52.34 97 SER A O 1
ATOM 777 N N . ILE A 1 98 ? 11.264 -18.397 7.614 1.00 48.25 98 ILE A N 1
ATOM 778 C CA . ILE A 1 98 ? 11.119 -17.334 6.594 1.00 48.25 98 ILE A CA 1
ATOM 779 C C . ILE A 1 98 ? 9.932 -16.401 6.906 1.00 48.25 98 ILE A C 1
ATOM 781 O O . ILE A 1 98 ? 9.778 -15.331 6.305 1.00 48.25 98 ILE A O 1
ATOM 785 N N . GLN A 1 99 ? 9.085 -16.769 7.869 1.00 56.38 99 GLN A N 1
ATOM 786 C CA . GLN A 1 99 ? 7.898 -15.998 8.218 1.00 56.38 99 GLN A CA 1
ATOM 787 C C . GLN A 1 99 ? 8.277 -14.773 9.059 1.00 56.38 99 GLN A C 1
ATOM 789 O O . GLN A 1 99 ? 8.727 -14.861 10.199 1.00 56.38 99 GLN A O 1
ATOM 794 N N . GLY A 1 100 ? 8.089 -13.587 8.482 1.00 58.62 100 GLY A N 1
ATOM 795 C CA . GLY A 1 100 ? 8.052 -12.364 9.266 1.00 58.62 100 GLY A CA 1
ATOM 796 C C . GLY A 1 100 ? 6.797 -12.360 10.123 1.00 58.62 100 GLY A C 1
ATOM 797 O O . GLY A 1 100 ? 5.720 -12.588 9.591 1.00 58.62 100 GLY A O 1
ATOM 798 N N . TYR A 1 101 ? 6.910 -12.057 11.409 1.00 67.56 101 TYR A N 1
ATOM 799 C CA . TYR A 1 101 ? 5.749 -11.821 12.263 1.00 67.56 101 TYR A CA 1
ATOM 800 C C . TYR A 1 101 ? 5.642 -10.332 12.586 1.00 67.56 101 TYR A C 1
ATOM 802 O O . TYR A 1 101 ? 6.654 -9.656 12.807 1.00 67.56 101 TYR A O 1
ATOM 810 N N . ARG A 1 102 ? 4.416 -9.813 12.596 1.00 75.56 102 ARG A N 1
ATOM 811 C CA . ARG A 1 102 ? 4.082 -8.465 13.047 1.00 75.56 102 ARG A CA 1
ATOM 812 C C . ARG A 1 102 ? 3.090 -8.576 14.192 1.00 75.56 102 ARG A C 1
ATOM 814 O O . ARG A 1 102 ? 2.111 -9.304 14.107 1.00 75.56 102 ARG A O 1
ATOM 821 N N . LEU A 1 103 ? 3.350 -7.834 15.258 1.00 78.88 103 LEU A N 1
ATOM 822 C CA . LEU A 1 103 ? 2.412 -7.709 16.361 1.00 78.88 103 LEU A CA 1
ATOM 823 C C . LEU A 1 103 ? 1.349 -6.671 15.981 1.00 78.88 103 LEU A C 1
ATOM 825 O O . LEU A 1 103 ? 1.693 -5.527 15.679 1.00 78.88 103 LEU A O 1
ATOM 829 N N . HIS A 1 104 ? 0.083 -7.073 15.970 1.00 86.38 104 HIS A N 1
ATOM 830 C CA . HIS A 1 104 ? -1.063 -6.212 15.714 1.00 86.38 104 HIS A CA 1
ATOM 831 C C . HIS A 1 104 ? -1.781 -5.904 17.033 1.00 86.38 104 HIS A C 1
ATOM 833 O O . HIS A 1 104 ? -2.189 -6.805 17.755 1.00 86.38 104 HIS A O 1
ATOM 839 N N . CYS A 1 105 ? -1.963 -4.625 17.346 1.00 91.19 105 CYS A N 1
ATOM 840 C CA . CYS A 1 105 ? -2.637 -4.120 18.538 1.00 91.19 105 CYS A CA 1
ATOM 841 C C . CYS A 1 105 ? -4.125 -3.841 18.270 1.00 91.19 105 CYS A C 1
ATOM 843 O O . CYS A 1 105 ? -4.477 -3.195 17.283 1.00 91.19 105 CYS A O 1
ATOM 845 N N . HIS A 1 106 ? -5.001 -4.283 19.173 1.00 93.69 106 HIS A N 1
ATOM 846 C CA . HIS A 1 106 ? -6.460 -4.121 19.090 1.00 93.69 106 HIS A CA 1
ATOM 847 C C . HIS A 1 106 ? -7.019 -3.000 19.975 1.00 93.69 106 HIS A C 1
ATOM 849 O O . HIS A 1 106 ? -8.232 -2.912 20.171 1.00 93.69 106 HIS A O 1
ATOM 855 N N . LEU A 1 107 ? -6.162 -2.119 20.495 1.00 93.69 107 LEU A N 1
ATOM 856 C CA . LEU A 1 107 ? -6.542 -1.078 21.455 1.00 93.69 107 LEU A CA 1
ATOM 857 C C . LEU A 1 107 ? -7.725 -0.203 20.993 1.00 93.69 107 LEU A C 1
ATOM 859 O O . LEU A 1 107 ? -8.618 0.077 21.787 1.00 93.69 107 LEU A O 1
ATOM 863 N N . GLU A 1 108 ? -7.761 0.208 19.721 1.00 94.31 108 GLU A N 1
ATOM 864 C CA . GLU A 1 108 ? -8.855 1.039 19.183 1.00 94.31 108 GLU A CA 1
ATOM 865 C C . GLU A 1 108 ? -10.208 0.318 19.242 1.00 94.31 108 GLU A C 1
ATOM 867 O O . GLU A 1 108 ? -11.221 0.902 19.623 1.00 94.31 108 GLU A O 1
ATOM 872 N N . HIS A 1 109 ? -10.208 -0.977 18.924 1.00 94.62 109 HIS A N 1
ATOM 873 C CA . HIS A 1 109 ? -11.401 -1.818 18.961 1.00 94.62 109 HIS A CA 1
ATOM 874 C C . HIS A 1 109 ? -11.875 -2.077 20.394 1.00 94.62 109 HIS A C 1
ATOM 876 O O . HIS A 1 109 ? -13.071 -2.013 20.675 1.00 94.62 109 HIS A O 1
ATOM 882 N N . ILE A 1 110 ? -10.937 -2.329 21.312 1.00 95.94 110 ILE A N 1
ATOM 883 C CA . ILE A 1 110 ? -11.222 -2.538 22.737 1.00 95.94 110 ILE A CA 1
ATOM 884 C C . ILE A 1 110 ? -11.846 -1.278 23.351 1.00 95.94 110 ILE A C 1
ATOM 886 O O . ILE A 1 110 ? -12.904 -1.365 23.976 1.00 95.94 110 ILE A O 1
ATOM 890 N N . ALA A 1 111 ? -11.241 -0.109 23.121 1.00 94.69 111 ALA A N 1
ATOM 891 C CA . ALA A 1 111 ? -11.761 1.168 23.609 1.00 94.69 111 ALA A CA 1
ATOM 892 C C . ALA A 1 111 ? -13.148 1.474 23.015 1.00 94.69 111 ALA A C 1
ATOM 894 O O . ALA A 1 111 ? -14.085 1.806 23.745 1.00 94.69 111 ALA A O 1
ATOM 895 N N . GLY A 1 112 ? -13.315 1.257 21.704 1.00 93.69 112 GLY A N 1
ATOM 896 C CA . GLY A 1 112 ? -14.584 1.459 21.005 1.00 93.69 112 GLY A CA 1
ATOM 897 C C . GLY A 1 112 ? -15.721 0.581 21.535 1.00 93.69 112 GLY A C 1
ATOM 898 O O . GLY A 1 112 ? -16.832 1.073 21.722 1.00 93.69 112 GLY A O 1
ATOM 899 N N . ARG A 1 113 ? -15.451 -0.691 21.865 1.00 94.44 113 ARG A N 1
ATOM 900 C CA . ARG A 1 113 ? -16.446 -1.595 22.476 1.00 94.44 113 ARG A CA 1
ATOM 901 C C . ARG A 1 113 ? -16.956 -1.113 23.832 1.00 94.44 113 ARG A C 1
ATOM 903 O O . ARG A 1 113 ? -18.082 -1.435 24.191 1.00 94.44 113 ARG A O 1
ATOM 910 N N . ARG A 1 114 ? -16.148 -0.350 24.571 1.00 94.06 114 ARG A N 1
ATOM 911 C CA . ARG A 1 114 ? -16.539 0.252 25.854 1.00 94.06 114 ARG A CA 1
ATOM 912 C C . ARG A 1 114 ? -17.105 1.663 25.719 1.00 94.06 114 ARG A C 1
ATOM 914 O O . ARG A 1 114 ? -17.379 2.298 26.730 1.00 94.06 114 ARG A O 1
ATOM 921 N N . GLY A 1 115 ? -17.268 2.164 24.493 1.00 95.38 115 GLY A N 1
ATOM 922 C CA . GLY A 1 115 ? -17.718 3.535 24.251 1.00 95.38 115 GLY A CA 1
ATOM 923 C C . GLY A 1 115 ? -16.711 4.592 24.712 1.00 95.38 115 GLY A C 1
ATOM 924 O O . GLY A 1 115 ? -17.094 5.734 24.950 1.00 95.38 115 GLY A O 1
ATOM 925 N N . GLN A 1 116 ? -15.435 4.225 24.854 1.00 95.94 116 GLN A N 1
ATOM 926 C CA . GLN A 1 116 ? -14.382 5.112 25.334 1.00 95.94 116 GLN A CA 1
ATOM 927 C C . GLN A 1 116 ? -13.524 5.609 24.175 1.00 95.94 116 GLN A C 1
ATOM 929 O O . GLN A 1 116 ? -13.112 4.857 23.290 1.00 95.94 116 GLN A O 1
ATOM 934 N N . SER A 1 117 ? -13.212 6.902 24.193 1.00 97.00 117 SER A N 1
ATOM 935 C CA . SER A 1 117 ? -12.239 7.480 23.270 1.00 97.00 117 SER A CA 1
ATOM 936 C C . SER A 1 117 ? -10.813 7.211 23.752 1.00 97.00 117 SER A C 1
ATOM 938 O O . SER A 1 117 ? -10.535 7.244 24.949 1.00 97.00 117 SER A O 1
ATOM 940 N N . LEU A 1 118 ? -9.864 7.054 22.823 1.00 96.62 118 LEU A N 1
ATOM 941 C CA . LEU A 1 118 ? -8.440 6.934 23.173 1.00 96.62 118 LEU A CA 1
ATOM 942 C C . LEU A 1 118 ? -7.928 8.131 23.994 1.00 96.62 118 LEU A C 1
ATOM 944 O O . LEU A 1 118 ? -6.970 7.994 24.746 1.00 96.62 118 LEU A O 1
ATOM 948 N N . PHE A 1 119 ? -8.560 9.301 23.864 1.00 96.88 119 PHE A N 1
ATOM 949 C CA . PHE A 1 119 ? -8.239 10.477 24.667 1.00 96.88 119 PHE A CA 1
ATOM 950 C C . PHE A 1 119 ? -8.659 10.323 26.136 1.00 96.88 119 PHE A C 1
ATOM 952 O O . PHE A 1 119 ? -7.872 10.649 27.020 1.00 96.88 119 PHE A O 1
ATOM 959 N N . GLN A 1 120 ? -9.853 9.791 26.414 1.00 96.69 120 GLN A N 1
ATOM 960 C CA . GLN A 1 120 ? -10.278 9.473 27.786 1.00 96.69 120 GLN A CA 1
ATOM 961 C C . GLN A 1 120 ? -9.351 8.432 28.412 1.00 96.69 120 GLN A C 1
ATOM 963 O O . GLN A 1 120 ? -8.771 8.694 29.461 1.00 96.69 120 GLN A O 1
ATOM 968 N N . VAL A 1 121 ? -9.095 7.335 27.690 1.00 97.25 121 VAL A N 1
ATOM 969 C CA . VAL A 1 121 ? -8.162 6.285 28.126 1.00 97.25 121 VAL A CA 1
ATOM 970 C C . VAL A 1 121 ? -6.796 6.887 28.457 1.00 97.25 121 VAL A C 1
ATOM 972 O O . VAL A 1 121 ? -6.250 6.599 29.511 1.00 97.25 121 VAL A O 1
ATOM 975 N N . SER A 1 122 ? -6.275 7.786 27.608 1.00 97.75 122 SER A N 1
ATOM 976 C CA . SER A 1 122 ? -4.982 8.452 27.828 1.00 97.75 122 SER A CA 1
ATOM 977 C C . SER A 1 122 ? -4.900 9.207 29.154 1.00 97.75 122 SER A C 1
ATOM 979 O O . SER A 1 122 ? -3.871 9.157 29.824 1.00 97.75 122 SER A O 1
ATOM 981 N N . LYS A 1 123 ? -5.996 9.860 29.560 1.00 97.44 123 LYS A N 1
ATOM 982 C CA . LYS A 1 123 ? -6.068 10.558 30.845 1.00 97.44 123 LYS A CA 1
ATOM 983 C C . LYS A 1 123 ? -6.124 9.581 32.009 1.00 97.44 123 LYS A C 1
ATOM 985 O O . LYS A 1 123 ? -5.434 9.794 32.993 1.00 97.44 123 LYS A O 1
ATOM 990 N N . GLU A 1 124 ? -6.925 8.528 31.886 1.00 97.06 124 GLU A N 1
ATOM 991 C CA . GLU A 1 124 ? -7.176 7.581 32.977 1.00 97.06 124 GLU A CA 1
ATOM 992 C C . GLU A 1 124 ? -5.973 6.680 33.281 1.00 97.06 124 GLU A C 1
ATOM 994 O O . GLU A 1 124 ? -5.764 6.323 34.434 1.00 97.06 124 GLU A O 1
ATOM 999 N N . ILE A 1 125 ? -5.148 6.360 32.279 1.00 96.31 125 ILE A N 1
ATOM 1000 C CA . ILE A 1 125 ? -3.912 5.582 32.481 1.00 96.31 125 ILE A CA 1
ATOM 1001 C C . ILE A 1 125 ? -2.648 6.452 32.598 1.00 96.31 125 ILE A C 1
ATOM 1003 O O . ILE A 1 125 ? -1.535 5.923 32.667 1.00 96.31 125 ILE A O 1
ATOM 1007 N N . GLU A 1 126 ? -2.815 7.778 32.569 1.00 96.69 126 GLU A N 1
ATOM 1008 C CA . GLU A 1 126 ? -1.738 8.774 32.647 1.00 96.69 126 GLU A CA 1
ATOM 1009 C C . GLU A 1 126 ? -0.646 8.591 31.576 1.00 96.69 126 GLU A C 1
ATOM 1011 O O . GLU A 1 126 ? 0.555 8.662 31.841 1.00 96.69 126 GLU A O 1
ATOM 1016 N N . VAL A 1 127 ? -1.058 8.351 30.329 1.00 95.75 127 VAL A N 1
ATOM 1017 C CA . VAL A 1 127 ? -0.154 8.182 29.182 1.00 95.75 127 VAL A CA 1
ATOM 1018 C C . VAL A 1 127 ? -0.466 9.232 28.125 1.00 95.75 127 VAL A C 1
ATOM 1020 O O . VAL A 1 127 ? -1.616 9.575 27.880 1.00 95.75 127 VAL A O 1
ATOM 1023 N N . SER A 1 128 ? 0.562 9.724 27.428 1.00 96.81 128 SER A N 1
ATOM 1024 C CA . SER A 1 128 ? 0.365 10.644 26.304 1.00 96.81 128 SER A CA 1
ATOM 1025 C C . SER A 1 128 ? -0.581 10.065 25.244 1.00 96.81 128 SER A C 1
ATOM 1027 O O . SER A 1 128 ? -0.366 8.971 24.712 1.00 96.81 128 SER A O 1
ATOM 1029 N N . TYR A 1 129 ? -1.592 10.849 24.863 1.00 96.69 129 TYR A N 1
ATOM 1030 C CA . TYR A 1 129 ? -2.537 10.500 23.802 1.00 96.69 129 TYR A CA 1
ATOM 1031 C C . TYR A 1 129 ? -1.844 10.113 22.486 1.00 96.69 129 TYR A C 1
ATOM 1033 O O . TYR A 1 129 ? -2.285 9.188 21.805 1.00 96.69 129 TYR A O 1
ATOM 1041 N N . ASP A 1 130 ? -0.740 10.776 22.126 1.00 96.06 130 ASP A N 1
ATOM 1042 C CA . ASP A 1 130 ? -0.005 10.467 20.894 1.00 96.06 130 ASP A CA 1
ATOM 1043 C C . ASP A 1 130 ? 0.601 9.054 20.922 1.00 96.06 130 ASP A C 1
ATOM 1045 O O . ASP A 1 130 ? 0.596 8.351 19.910 1.00 96.06 130 ASP A O 1
ATOM 1049 N N . VAL A 1 131 ? 1.046 8.595 22.096 1.00 94.38 131 VAL A N 1
ATOM 1050 C CA . VAL A 1 131 ? 1.567 7.235 22.288 1.00 94.38 131 VAL A CA 1
ATOM 1051 C C . VAL A 1 131 ? 0.453 6.211 22.090 1.00 94.38 131 VAL A C 1
ATOM 1053 O O . VAL A 1 131 ? 0.621 5.291 21.288 1.00 94.38 131 VAL A O 1
ATOM 1056 N N . LEU A 1 132 ? -0.709 6.402 22.724 1.00 96.06 132 LEU A N 1
ATOM 1057 C CA . LEU A 1 132 ? -1.855 5.502 22.541 1.00 96.06 132 LEU A CA 1
ATOM 1058 C C . LEU A 1 132 ? -2.384 5.514 21.109 1.00 96.06 132 LEU A C 1
ATOM 1060 O O . LEU A 1 132 ? -2.691 4.461 20.555 1.00 96.06 132 LEU A O 1
ATOM 1064 N N . ARG A 1 133 ? -2.428 6.683 20.466 1.00 96.50 133 ARG A N 1
ATOM 1065 C CA . ARG A 1 133 ? -2.829 6.808 19.062 1.00 96.50 133 ARG A CA 1
ATOM 1066 C C . ARG A 1 133 ? -1.877 6.061 18.129 1.00 96.50 133 ARG A C 1
ATOM 1068 O O . ARG A 1 133 ? -2.332 5.387 17.205 1.00 96.50 133 ARG A O 1
ATOM 1075 N N . LYS A 1 134 ? -0.562 6.171 18.343 1.00 94.12 134 LYS A N 1
ATOM 1076 C CA . LYS A 1 134 ? 0.447 5.426 17.572 1.00 94.12 134 LYS A CA 1
ATOM 1077 C C . LYS A 1 134 ? 0.369 3.926 17.847 1.00 94.12 134 LYS A C 1
ATOM 1079 O O . LYS A 1 134 ? 0.496 3.146 16.906 1.00 94.12 134 LYS A O 1
ATOM 1084 N N . MET A 1 135 ? 0.127 3.530 19.096 1.00 93.56 135 MET A N 1
ATOM 1085 C CA . MET A 1 135 ? -0.068 2.135 19.497 1.00 93.56 135 MET A CA 1
ATOM 1086 C C . MET A 1 135 ? -1.282 1.514 18.805 1.00 93.56 135 MET A C 1
ATOM 1088 O O . MET A 1 135 ? -1.135 0.498 18.134 1.00 93.56 135 MET A O 1
ATOM 1092 N N . ALA A 1 136 ? -2.441 2.166 18.904 1.00 93.00 136 ALA A N 1
ATOM 1093 C CA . ALA A 1 136 ? -3.694 1.753 18.276 1.00 93.00 136 ALA A CA 1
ATOM 1094 C C . ALA A 1 136 ? -3.578 1.591 16.752 1.00 93.00 136 ALA A C 1
ATOM 1096 O O . ALA A 1 136 ? -4.203 0.716 16.165 1.00 93.00 136 ALA A O 1
ATOM 1097 N N . ARG A 1 137 ? -2.733 2.406 16.110 1.00 92.56 137 ARG A N 1
ATOM 1098 C CA . ARG A 1 137 ? -2.487 2.371 14.661 1.00 92.56 137 ARG A CA 1
ATOM 1099 C C . ARG A 1 137 ? -1.309 1.489 14.243 1.00 92.56 137 ARG A C 1
ATOM 1101 O O . ARG A 1 137 ? -0.901 1.558 13.086 1.00 92.56 137 ARG A O 1
ATOM 1108 N N . ASN A 1 138 ? -0.736 0.703 15.157 1.00 89.12 138 ASN A N 1
ATOM 1109 C CA . ASN A 1 138 ? 0.423 -0.159 14.890 1.00 89.12 138 ASN A CA 1
ATOM 1110 C C . ASN A 1 138 ? 1.642 0.592 14.318 1.00 89.12 138 ASN A C 1
ATOM 1112 O O . ASN A 1 138 ? 2.398 0.064 13.505 1.00 89.12 138 ASN A O 1
ATOM 1116 N N . LEU A 1 139 ? 1.832 1.852 14.728 1.00 86.62 139 LEU A N 1
ATOM 1117 C CA . LEU A 1 139 ? 2.938 2.708 14.278 1.00 86.62 139 LEU A CA 1
ATOM 1118 C C . LEU A 1 139 ? 4.151 2.661 15.217 1.00 86.62 139 LEU A C 1
ATOM 1120 O O . LEU A 1 139 ? 5.215 3.186 14.881 1.00 86.62 139 LEU A O 1
ATOM 1124 N N . LEU A 1 140 ? 4.004 2.066 16.402 1.00 82.25 140 LEU A N 1
ATOM 1125 C CA . LEU A 1 140 ? 5.105 1.900 17.343 1.00 82.25 140 LEU A CA 1
ATOM 1126 C C . LEU A 1 140 ? 5.963 0.696 16.957 1.00 82.25 140 LEU A C 1
ATOM 1128 O O . LEU A 1 140 ? 5.464 -0.395 16.714 1.00 82.25 140 LEU A O 1
ATOM 1132 N N . LYS A 1 141 ? 7.284 0.896 16.943 1.00 80.00 141 LYS A N 1
ATOM 1133 C CA . LYS A 1 141 ? 8.254 -0.194 16.739 1.00 80.00 141 LYS A CA 1
ATOM 1134 C C . LYS A 1 141 ? 8.503 -1.007 18.008 1.00 80.00 141 LYS A C 1
ATOM 1136 O O . LYS A 1 141 ? 9.014 -2.118 17.928 1.00 80.00 141 LYS A O 1
ATOM 1141 N N . ARG A 1 142 ? 8.245 -0.408 19.171 1.00 81.00 142 ARG A N 1
ATOM 1142 C CA . ARG A 1 142 ? 8.482 -0.973 20.501 1.00 81.00 142 ARG A CA 1
ATOM 1143 C C . ARG A 1 142 ? 7.381 -0.494 21.435 1.00 81.00 142 ARG A C 1
ATOM 1145 O O . ARG A 1 142 ? 6.964 0.659 21.337 1.00 81.00 142 ARG A O 1
ATOM 1152 N N . TYR A 1 143 ? 6.967 -1.371 22.336 1.00 84.88 143 TYR A N 1
ATOM 1153 C CA . TYR A 1 143 ? 6.006 -1.086 23.393 1.00 84.88 143 TYR A CA 1
ATOM 1154 C C . TYR A 1 143 ? 6.737 -1.203 24.732 1.00 84.88 143 TYR A C 1
ATOM 1156 O O . TYR A 1 143 ? 7.501 -2.150 24.920 1.00 84.88 143 TYR A O 1
ATOM 1164 N N . SER A 1 144 ? 6.559 -0.237 25.635 1.00 88.88 144 SER A N 1
ATOM 1165 C CA . SER A 1 144 ? 7.046 -0.395 27.008 1.00 88.88 144 SER A CA 1
ATOM 1166 C C . SER A 1 144 ? 6.147 -1.377 27.756 1.00 88.88 144 SER A C 1
ATOM 1168 O O . SER A 1 144 ? 4.935 -1.396 27.545 1.00 88.88 144 SER A O 1
ATOM 1170 N N . VAL A 1 145 ? 6.745 -2.187 28.631 1.00 88.75 145 VAL A N 1
ATOM 1171 C CA . VAL A 1 145 ? 6.007 -3.162 29.451 1.00 88.75 145 VAL A CA 1
ATOM 1172 C C . VAL A 1 145 ? 5.008 -2.445 30.362 1.00 88.75 145 VAL A C 1
ATOM 1174 O O . VAL A 1 145 ? 3.836 -2.792 30.341 1.00 88.75 145 VAL A O 1
ATOM 1177 N N . ASP A 1 146 ? 5.428 -1.361 31.020 1.00 92.00 146 ASP A N 1
ATOM 1178 C CA . ASP A 1 146 ? 4.560 -0.511 31.856 1.00 92.00 146 ASP A CA 1
ATOM 1179 C C . ASP A 1 146 ? 3.324 0.013 31.097 1.00 92.00 146 ASP A C 1
ATOM 1181 O O . ASP A 1 146 ? 2.209 -0.038 31.608 1.00 92.00 146 ASP A O 1
ATOM 1185 N N . LEU A 1 147 ? 3.472 0.434 29.834 1.00 92.69 147 LEU A N 1
ATOM 1186 C CA . LEU A 1 147 ? 2.329 0.863 29.020 1.00 92.69 147 LEU A CA 1
ATOM 1187 C C . LEU A 1 147 ? 1.348 -0.287 28.776 1.00 92.69 147 LEU A C 1
ATOM 1189 O O . LEU A 1 147 ? 0.136 -0.088 28.840 1.00 92.69 147 LEU A O 1
ATOM 1193 N N . ILE A 1 148 ? 1.870 -1.476 28.464 1.00 91.75 148 ILE A N 1
ATOM 1194 C CA . ILE A 1 148 ? 1.048 -2.666 28.245 1.00 91.75 148 ILE A CA 1
ATOM 1195 C C . ILE A 1 148 ? 0.306 -3.008 29.538 1.00 91.75 148 ILE A C 1
ATOM 1197 O O . ILE A 1 148 ? -0.912 -3.131 29.505 1.00 91.75 148 ILE A O 1
ATOM 1201 N N . GLU A 1 149 ? 1.005 -3.093 30.668 1.00 93.06 149 GLU A N 1
ATOM 1202 C CA . GLU A 1 149 ? 0.421 -3.422 31.973 1.00 93.06 149 GLU A CA 1
ATOM 1203 C C . GLU A 1 149 ? -0.688 -2.447 32.373 1.00 93.06 149 GLU A C 1
ATOM 1205 O O . GLU A 1 149 ? -1.774 -2.883 32.754 1.00 93.06 149 GLU A O 1
ATOM 1210 N N . ARG A 1 150 ? -0.475 -1.137 32.193 1.00 96.44 150 ARG A N 1
ATOM 1211 C CA . ARG A 1 150 ? -1.506 -0.119 32.450 1.00 96.44 150 ARG A CA 1
ATOM 1212 C C . ARG A 1 150 ? -2.747 -0.314 31.586 1.00 96.44 150 ARG A C 1
ATOM 1214 O O . ARG A 1 150 ? -3.860 -0.224 32.093 1.00 96.44 150 ARG A O 1
ATOM 1221 N N . ILE A 1 151 ? -2.578 -0.596 30.292 1.00 95.31 151 ILE A N 1
ATOM 1222 C CA . ILE A 1 151 ? -3.700 -0.846 29.374 1.00 95.31 151 ILE A CA 1
ATOM 1223 C C . ILE A 1 151 ? -4.442 -2.129 29.767 1.00 95.31 151 ILE A C 1
ATOM 1225 O O . ILE A 1 151 ? -5.672 -2.129 29.810 1.00 95.31 151 ILE A O 1
ATOM 1229 N N . LEU A 1 152 ? -3.712 -3.209 30.061 1.00 94.50 152 LEU A N 1
ATOM 1230 C CA . LEU A 1 152 ? -4.299 -4.486 30.471 1.00 94.50 152 LEU A CA 1
ATOM 1231 C C . LEU A 1 152 ? -5.080 -4.343 31.780 1.00 94.50 152 LEU A C 1
ATOM 1233 O O . LEU A 1 152 ? -6.213 -4.812 31.852 1.00 94.50 152 LEU A O 1
ATOM 1237 N N . GLY A 1 153 ? -4.523 -3.641 32.771 1.00 96.75 153 GLY A N 1
ATOM 1238 C CA . GLY A 1 153 ? -5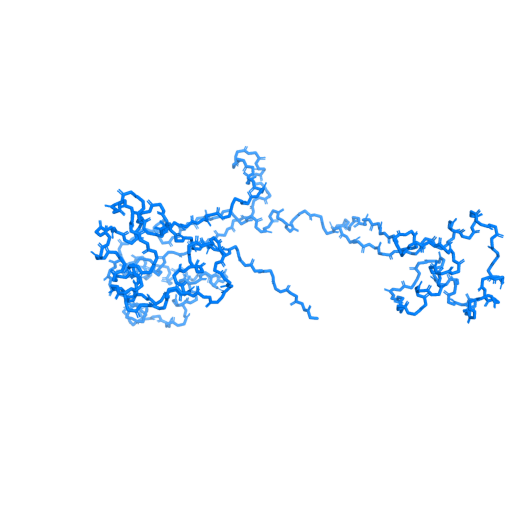.184 -3.364 34.047 1.00 96.75 153 GLY A CA 1
ATOM 1239 C C . GLY A 1 153 ? -6.417 -2.476 33.888 1.00 96.75 153 GLY A C 1
ATOM 1240 O O . GLY A 1 153 ? -7.482 -2.802 34.404 1.00 96.75 153 GLY A O 1
ATOM 1241 N N . TYR A 1 154 ? -6.309 -1.405 33.100 1.00 97.75 154 TYR A N 1
ATOM 1242 C CA . TYR A 1 154 ? -7.419 -0.492 32.831 1.00 97.75 154 TYR A CA 1
ATOM 1243 C C . TYR A 1 154 ? -8.607 -1.187 32.158 1.00 97.75 154 TYR A C 1
ATOM 1245 O O . TYR A 1 154 ? -9.765 -1.022 32.550 1.00 97.75 154 TYR A O 1
ATOM 1253 N N . PHE A 1 155 ? -8.327 -2.003 31.140 1.00 96.31 155 PHE A N 1
ATOM 1254 C CA . PHE A 1 155 ? -9.368 -2.744 30.447 1.00 96.31 155 PHE A CA 1
ATOM 1255 C C . PHE A 1 155 ? -9.728 -4.065 31.135 1.00 96.31 155 PHE A C 1
ATOM 1257 O O . PHE A 1 155 ? -10.742 -4.648 30.772 1.00 96.31 155 PHE A O 1
ATOM 1264 N N . ASN A 1 156 ? -8.988 -4.528 32.141 1.00 96.62 156 ASN A N 1
ATOM 1265 C CA . ASN A 1 156 ? -9.146 -5.863 32.726 1.00 96.62 156 ASN A CA 1
ATOM 1266 C C . ASN A 1 156 ? -9.221 -6.959 31.640 1.00 96.62 156 ASN A C 1
ATOM 1268 O O . ASN A 1 156 ? -10.210 -7.686 31.529 1.00 96.62 156 ASN A O 1
ATOM 1272 N N . ILE A 1 157 ? -8.210 -6.990 30.770 1.00 94.75 157 ILE A N 1
ATOM 1273 C CA . ILE A 1 157 ? -8.089 -7.930 29.645 1.00 94.75 157 ILE A CA 1
ATOM 1274 C C . ILE A 1 157 ? -6.740 -8.642 29.685 1.00 94.75 157 ILE A C 1
ATOM 1276 O O . ILE A 1 157 ? -5.799 -8.179 30.331 1.00 94.75 157 ILE A O 1
ATOM 1280 N N . GLU A 1 158 ? -6.618 -9.735 28.935 1.00 92.62 158 GLU A N 1
ATOM 1281 C CA . GLU A 1 158 ? -5.349 -10.437 28.782 1.00 92.62 158 GLU A CA 1
ATOM 1282 C C . GLU A 1 158 ? -4.531 -9.908 27.595 1.00 92.62 158 GLU A C 1
ATOM 1284 O O . GLU A 1 158 ? -5.041 -9.300 26.650 1.00 92.62 158 GLU A O 1
ATOM 1289 N N . ILE A 1 159 ? -3.226 -10.202 27.599 1.00 89.44 159 ILE A N 1
ATOM 1290 C CA . ILE A 1 159 ? -2.311 -9.793 26.524 1.00 89.44 159 ILE A CA 1
ATOM 1291 C C . ILE A 1 159 ? -2.728 -10.333 25.147 1.00 89.44 159 ILE A C 1
ATOM 1293 O O . ILE A 1 159 ? -2.542 -9.645 24.144 1.00 89.44 159 ILE A O 1
ATOM 1297 N N . LYS A 1 160 ? -3.337 -11.526 25.106 1.00 88.38 160 LYS A N 1
ATOM 1298 C CA . LYS A 1 160 ? -3.843 -12.169 23.881 1.00 88.38 160 LYS A CA 1
ATOM 1299 C C . LYS A 1 160 ? -5.032 -11.430 23.262 1.00 88.38 160 LYS A C 1
ATOM 1301 O O . LYS A 1 160 ? -5.264 -11.542 22.064 1.00 88.38 160 LYS A O 1
ATOM 1306 N N . ASP A 1 161 ? -5.777 -10.682 24.075 1.00 88.31 161 ASP A N 1
ATOM 1307 C CA . ASP A 1 161 ? -6.905 -9.877 23.609 1.00 88.31 161 ASP A CA 1
ATOM 1308 C C . ASP A 1 161 ? -6.414 -8.520 23.088 1.00 88.31 161 ASP A C 1
ATOM 1310 O O . ASP A 1 161 ? -6.987 -7.955 22.154 1.00 88.31 161 ASP A O 1
ATOM 1314 N N . LEU A 1 162 ? -5.326 -8.004 23.673 1.00 91.50 162 LEU A N 1
ATOM 1315 C CA . LEU A 1 162 ? -4.695 -6.754 23.259 1.00 91.50 162 LEU A CA 1
ATOM 1316 C C . LEU A 1 162 ? -3.871 -6.907 21.976 1.00 91.50 162 LEU A C 1
ATOM 1318 O O . LEU A 1 162 ? -3.901 -6.006 21.133 1.00 91.50 162 LEU A O 1
ATOM 1322 N N . PHE A 1 163 ? -3.150 -8.018 21.817 1.00 90.69 163 PHE A N 1
ATOM 1323 C CA . PHE A 1 163 ? -2.262 -8.251 20.685 1.00 90.69 163 PHE A CA 1
ATOM 1324 C C . PHE A 1 163 ? -2.536 -9.570 19.972 1.00 90.69 163 PHE A C 1
ATOM 1326 O O . PHE A 1 163 ? -2.676 -10.616 20.599 1.00 90.69 163 PHE A O 1
ATOM 1333 N N . THR A 1 164 ? -2.474 -9.535 18.645 1.00 86.88 164 THR A N 1
ATOM 1334 C CA . THR A 1 164 ? -2.408 -10.729 17.801 1.00 86.88 164 THR A CA 1
ATOM 1335 C C . THR A 1 164 ? -1.115 -10.753 17.002 1.00 86.88 164 THR A C 1
ATOM 1337 O O . THR A 1 164 ? -0.558 -9.720 16.625 1.00 86.88 164 THR A O 1
ATOM 1340 N N . LEU A 1 165 ? -0.598 -11.957 16.773 1.00 79.81 165 LEU A N 1
ATOM 1341 C CA . LEU A 1 165 ? 0.563 -12.174 15.924 1.00 79.81 165 LEU A CA 1
ATOM 1342 C C . LEU A 1 165 ? 0.072 -12.389 14.488 1.00 79.81 165 LEU A C 1
ATOM 1344 O O . LEU A 1 165 ? -0.551 -13.404 14.185 1.00 79.81 165 LEU A O 1
ATOM 1348 N N . GLU A 1 166 ? 0.347 -11.440 13.603 1.00 77.00 166 GLU A N 1
ATOM 1349 C CA . GLU A 1 166 ? 0.042 -11.555 12.181 1.00 77.00 166 GLU A CA 1
ATOM 1350 C C . GLU A 1 166 ? 1.289 -11.978 11.403 1.00 77.00 166 GLU A C 1
ATOM 1352 O O . GLU A 1 166 ? 2.397 -11.492 11.647 1.00 77.00 166 GLU A O 1
ATOM 1357 N N . VAL A 1 167 ? 1.118 -12.867 10.425 1.00 69.44 167 VAL A N 1
ATOM 1358 C CA . VAL A 1 167 ? 2.190 -13.204 9.484 1.00 69.44 167 VAL A CA 1
ATOM 1359 C C . VAL A 1 167 ? 2.367 -12.031 8.518 1.00 69.44 167 VAL A C 1
ATOM 1361 O O . VAL A 1 167 ? 1.492 -11.716 7.708 1.00 69.44 167 VAL A O 1
ATOM 1364 N N . ASP A 1 168 ? 3.520 -11.374 8.592 1.00 63.22 168 ASP A N 1
ATOM 1365 C CA . ASP A 1 168 ? 3.926 -10.292 7.706 1.00 63.22 168 ASP A CA 1
ATOM 1366 C C . ASP A 1 168 ? 4.295 -10.848 6.322 1.00 63.22 168 ASP A C 1
ATOM 1368 O O . ASP A 1 168 ? 5.457 -11.084 5.976 1.00 63.22 168 ASP A O 1
ATOM 1372 N N . THR A 1 169 ? 3.271 -11.033 5.491 1.00 56.03 169 THR A N 1
ATOM 1373 C CA . THR A 1 169 ? 3.412 -11.454 4.089 1.00 56.03 169 THR A CA 1
ATOM 1374 C C . THR A 1 169 ? 4.204 -10.455 3.235 1.00 56.03 169 THR A C 1
ATOM 1376 O O . THR A 1 169 ? 4.693 -10.820 2.163 1.00 56.03 169 THR A O 1
ATOM 1379 N N . THR A 1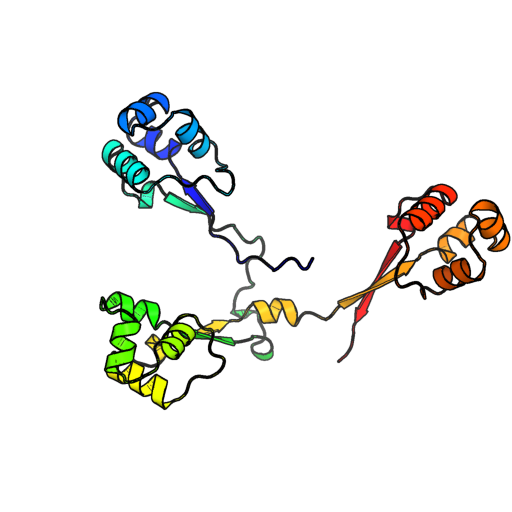 170 ? 4.426 -9.218 3.705 1.00 53.81 170 THR A N 1
ATOM 1380 C CA . THR A 1 170 ? 5.262 -8.240 2.986 1.00 53.81 170 THR A CA 1
ATOM 1381 C C . THR A 1 170 ? 6.748 -8.588 3.049 1.00 53.81 170 THR A C 1
ATOM 1383 O O . THR A 1 170 ? 7.487 -8.304 2.100 1.00 53.81 170 THR A O 1
ATOM 1386 N N . LYS A 1 171 ? 7.189 -9.300 4.099 1.00 48.44 171 LYS A N 1
ATOM 1387 C CA . LYS A 1 171 ? 8.538 -9.880 4.139 1.00 48.44 171 LYS A CA 1
ATOM 1388 C C . LYS A 1 171 ? 8.690 -11.046 3.170 1.00 48.44 171 LYS A C 1
ATOM 1390 O O . LYS A 1 171 ? 9.729 -11.132 2.540 1.00 48.44 171 LYS A O 1
ATOM 1395 N N . ILE A 1 172 ? 7.651 -11.850 2.940 1.00 49.03 172 ILE A N 1
ATOM 1396 C CA . ILE A 1 172 ? 7.674 -12.944 1.947 1.00 49.03 172 ILE A CA 1
ATOM 1397 C C . ILE A 1 172 ? 7.835 -12.399 0.509 1.00 49.03 172 ILE A C 1
ATOM 1399 O O . ILE A 1 172 ? 8.442 -13.044 -0.347 1.00 49.03 172 ILE A O 1
ATOM 1403 N N . LEU A 1 173 ? 7.345 -11.182 0.237 1.00 45.53 173 LEU A N 1
ATOM 1404 C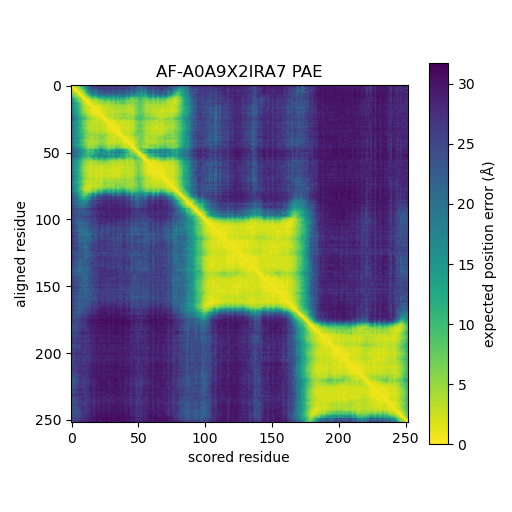 CA . LEU A 1 173 ? 7.515 -10.502 -1.056 1.00 45.53 173 LEU A CA 1
ATOM 1405 C C . LEU A 1 173 ? 8.854 -9.759 -1.201 1.00 45.53 173 LEU A C 1
ATOM 1407 O O . LEU A 1 173 ? 9.271 -9.490 -2.324 1.00 45.53 173 LEU A O 1
ATOM 1411 N N . THR A 1 174 ? 9.534 -9.435 -0.098 1.00 45.19 174 THR A N 1
ATOM 1412 C CA . THR A 1 174 ? 10.810 -8.689 -0.105 1.00 45.19 174 THR A CA 1
ATOM 1413 C C . THR A 1 174 ? 12.033 -9.549 0.226 1.00 45.19 174 THR A C 1
ATOM 1415 O O . THR A 1 174 ? 13.152 -9.143 -0.085 1.00 45.19 174 THR A O 1
ATOM 1418 N N . SER A 1 175 ? 11.842 -10.745 0.792 1.00 44.78 175 SER A N 1
ATOM 1419 C CA . SER A 1 175 ? 12.883 -11.762 0.990 1.00 44.78 175 SER A CA 1
ATOM 1420 C C . SER A 1 175 ? 13.133 -12.609 -0.260 1.00 44.78 175 SER A C 1
ATOM 1422 O O . SER A 1 175 ? 14.158 -13.284 -0.352 1.00 44.78 175 SER A O 1
ATOM 1424 N N . LYS A 1 176 ? 12.266 -12.532 -1.278 1.00 47.81 176 LYS A N 1
ATOM 1425 C CA . LYS A 1 176 ? 12.591 -13.037 -2.613 1.00 47.81 176 LYS A CA 1
ATOM 1426 C C . LYS A 1 176 ? 13.590 -12.092 -3.258 1.00 47.81 176 LYS A C 1
ATOM 1428 O O . LYS A 1 176 ? 13.181 -11.083 -3.811 1.00 47.81 176 LYS A O 1
ATOM 1433 N N . ILE A 1 177 ? 14.870 -12.455 -3.151 1.00 49.59 177 ILE A N 1
ATOM 1434 C CA . ILE A 1 177 ? 15.989 -12.108 -4.036 1.00 49.59 177 ILE A CA 1
ATOM 1435 C C . ILE A 1 177 ? 15.936 -10.648 -4.505 1.00 49.59 177 ILE A C 1
ATOM 1437 O O . ILE A 1 177 ? 15.145 -10.302 -5.381 1.00 49.59 177 ILE A O 1
ATOM 1441 N N . LYS A 1 178 ? 16.840 -9.787 -4.015 1.00 46.81 178 LYS A N 1
ATOM 1442 C CA . LYS A 1 178 ? 17.157 -8.539 -4.730 1.00 46.81 178 LYS A CA 1
ATOM 1443 C C . LYS A 1 178 ? 17.766 -8.910 -6.086 1.00 46.81 178 LYS A C 1
ATOM 1445 O O . LYS A 1 178 ? 18.977 -8.898 -6.263 1.00 46.81 178 LYS A O 1
ATOM 1450 N N . ASN A 1 179 ? 16.903 -9.281 -7.025 1.00 49.16 179 ASN A N 1
ATOM 1451 C CA . ASN A 1 179 ? 17.175 -9.383 -8.437 1.00 49.16 179 ASN A CA 1
ATOM 1452 C C . ASN A 1 179 ? 17.477 -7.956 -8.864 1.00 49.16 179 ASN A C 1
ATOM 1454 O O . ASN A 1 179 ? 16.574 -7.143 -9.069 1.00 49.16 179 ASN A O 1
ATOM 1458 N N . THR A 1 180 ? 18.758 -7.617 -8.916 1.00 54.38 180 THR A N 1
ATOM 1459 C CA . THR A 1 180 ? 19.179 -6.386 -9.556 1.00 54.38 180 THR A CA 1
ATOM 1460 C C . THR A 1 180 ? 19.062 -6.623 -11.053 1.00 54.38 180 THR A C 1
ATOM 1462 O O . THR A 1 180 ? 19.829 -7.378 -11.652 1.00 54.38 180 THR A O 1
ATOM 1465 N N . TYR A 1 181 ? 18.028 -6.031 -11.647 1.00 64.69 181 TYR A N 1
ATOM 1466 C CA . TYR A 1 181 ? 17.861 -5.994 -13.092 1.00 64.69 181 TYR A CA 1
ATOM 1467 C C . TYR A 1 181 ? 18.905 -5.034 -13.649 1.00 64.69 181 TYR A C 1
ATOM 1469 O O . TYR A 1 181 ? 18.827 -3.822 -13.448 1.00 64.69 1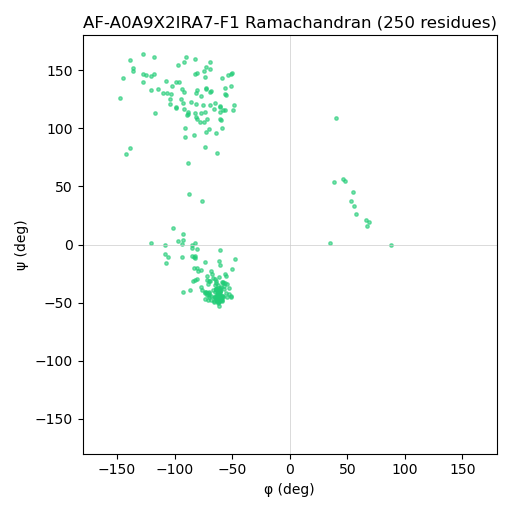81 TYR A O 1
ATOM 1477 N N . GLU A 1 182 ? 19.911 -5.588 -14.308 1.00 73.69 182 GLU A N 1
ATOM 1478 C CA . GLU A 1 182 ? 20.900 -4.811 -15.034 1.00 73.69 182 GLU A CA 1
ATOM 1479 C C . GLU A 1 182 ? 20.416 -4.665 -16.473 1.00 73.69 182 GLU A C 1
ATOM 1481 O O . GLU A 1 182 ? 20.246 -5.659 -17.185 1.00 73.69 182 GLU A O 1
ATOM 1486 N N . ILE A 1 183 ? 20.148 -3.423 -16.873 1.00 75.56 183 ILE A N 1
ATOM 1487 C CA . ILE A 1 183 ? 19.803 -3.074 -18.249 1.00 75.56 183 ILE A CA 1
ATOM 1488 C C . ILE A 1 183 ? 21.106 -2.961 -19.034 1.00 75.56 183 ILE A C 1
ATOM 1490 O O . ILE A 1 183 ? 22.034 -2.285 -18.595 1.00 75.56 183 ILE A O 1
ATOM 1494 N N . TYR A 1 184 ? 21.164 -3.614 -20.187 1.00 82.75 184 TYR A N 1
ATOM 1495 C CA . TYR A 1 184 ? 22.327 -3.613 -21.061 1.00 82.75 184 TYR A CA 1
ATOM 1496 C C . TYR A 1 184 ? 21.892 -3.498 -22.527 1.00 82.75 184 TYR A C 1
ATOM 1498 O O . TYR A 1 184 ? 20.746 -3.794 -22.876 1.00 82.75 184 TYR A O 1
ATOM 1506 N N . PHE A 1 185 ? 22.797 -3.051 -23.394 1.00 84.56 185 PHE A N 1
ATOM 1507 C CA . PHE A 1 185 ? 22.500 -2.775 -24.796 1.00 84.56 185 PHE A CA 1
ATOM 1508 C C . PHE A 1 185 ? 23.048 -3.892 -25.685 1.00 84.56 185 PHE A C 1
ATOM 1510 O O . PHE A 1 185 ? 24.243 -4.169 -25.732 1.00 84.56 185 PHE A O 1
ATOM 1517 N N . GLY A 1 186 ? 22.161 -4.545 -26.431 1.00 83.81 186 GLY A N 1
ATOM 1518 C CA . GLY A 1 186 ? 22.476 -5.638 -27.349 1.00 83.81 186 GLY A CA 1
ATOM 1519 C C . GLY A 1 186 ? 23.108 -5.189 -28.669 1.00 83.81 186 GLY A C 1
ATOM 1520 O O . GLY A 1 186 ? 22.793 -5.773 -29.703 1.00 83.81 186 GLY A O 1
ATOM 1521 N N . LEU A 1 187 ? 23.978 -4.174 -28.657 1.00 87.50 187 LEU A N 1
ATOM 1522 C CA . LEU A 1 187 ? 24.521 -3.568 -29.877 1.00 87.50 187 LEU A CA 1
ATOM 1523 C C . LEU A 1 187 ? 25.493 -4.502 -30.617 1.00 87.50 187 LEU A C 1
ATOM 1525 O O . LEU A 1 187 ? 25.357 -4.693 -31.823 1.00 87.50 187 LEU A O 1
ATOM 1529 N N . SER A 1 188 ? 26.418 -5.158 -29.906 1.00 86.81 188 SER A N 1
ATOM 1530 C CA . SER A 1 188 ? 27.418 -6.040 -30.534 1.00 86.81 188 SER A CA 1
ATOM 1531 C C . SER A 1 188 ? 26.784 -7.208 -31.311 1.00 86.81 188 SER A C 1
ATOM 1533 O O . SER A 1 188 ? 27.145 -7.411 -32.468 1.00 86.81 188 SER A O 1
ATOM 1535 N N . PRO A 1 189 ? 25.791 -7.946 -30.764 1.00 88.12 189 PRO A N 1
ATOM 1536 C CA . PRO A 1 189 ? 25.082 -8.974 -31.527 1.00 88.12 189 PRO A CA 1
ATOM 1537 C C . PRO A 1 189 ? 24.367 -8.450 -32.781 1.00 88.12 189 PRO A C 1
ATOM 1539 O O . PRO A 1 189 ? 24.334 -9.154 -33.791 1.00 88.12 189 PRO A O 1
ATOM 1542 N N . LEU A 1 190 ? 23.789 -7.243 -32.734 1.00 89.75 190 LEU A N 1
ATOM 1543 C CA . LEU A 1 190 ? 23.096 -6.641 -33.879 1.00 89.75 190 LEU A CA 1
ATOM 1544 C C . LEU A 1 190 ? 24.077 -6.269 -34.995 1.00 89.75 190 LEU A C 1
ATOM 1546 O O . LEU A 1 190 ? 23.840 -6.606 -36.156 1.00 89.75 190 LEU A O 1
ATOM 1550 N N . MET A 1 191 ? 25.206 -5.656 -34.636 1.00 91.62 191 MET A N 1
ATOM 1551 C CA . MET A 1 191 ? 26.271 -5.314 -35.579 1.00 91.62 191 MET A CA 1
ATOM 1552 C C . MET A 1 191 ? 26.874 -6.559 -36.235 1.00 91.62 191 MET A C 1
ATOM 1554 O O . MET A 1 191 ? 26.988 -6.601 -37.458 1.00 91.62 191 MET A O 1
ATOM 1558 N N . SER A 1 192 ? 27.168 -7.610 -35.459 1.00 90.75 192 SER A N 1
ATOM 1559 C CA . SER A 1 192 ? 27.713 -8.864 -35.999 1.00 90.75 192 SER A CA 1
ATOM 1560 C C . SER A 1 192 ? 26.750 -9.557 -36.964 1.00 90.75 192 SER A C 1
ATOM 1562 O O . SER A 1 192 ? 27.171 -10.024 -38.020 1.00 90.75 192 SER A O 1
ATOM 1564 N N . ARG A 1 193 ? 25.448 -9.599 -36.642 1.00 91.06 193 ARG A N 1
ATOM 1565 C CA . ARG A 1 193 ? 24.424 -10.197 -37.520 1.00 91.06 193 ARG A CA 1
ATOM 1566 C C . ARG A 1 193 ? 24.306 -9.468 -38.854 1.00 91.06 193 ARG A C 1
ATOM 1568 O O . ARG A 1 193 ? 24.100 -10.112 -39.877 1.00 91.06 193 ARG A O 1
ATOM 1575 N N . ARG A 1 194 ? 24.434 -8.140 -38.839 1.00 90.50 194 ARG A N 1
ATOM 1576 C CA . ARG A 1 194 ? 24.320 -7.298 -40.038 1.00 90.50 194 ARG A CA 1
ATOM 1577 C C . ARG A 1 194 ? 25.654 -6.994 -40.712 1.00 90.50 194 ARG A C 1
ATOM 1579 O O . ARG A 1 194 ? 25.659 -6.322 -41.734 1.00 90.50 194 ARG A O 1
ATOM 1586 N N . LYS A 1 195 ? 26.762 -7.512 -40.169 1.00 93.00 195 LYS A N 1
ATOM 1587 C CA . LYS A 1 195 ? 28.134 -7.265 -40.639 1.00 93.00 195 LYS A CA 1
ATOM 1588 C C . LYS A 1 195 ? 28.461 -5.767 -40.749 1.00 93.00 195 LYS A C 1
ATOM 1590 O O . LYS A 1 195 ? 29.152 -5.350 -41.669 1.00 93.00 195 LYS A O 1
ATOM 1595 N N . ILE A 1 196 ? 27.960 -4.972 -39.804 1.00 94.06 196 ILE A N 1
ATOM 1596 C CA . ILE A 1 196 ? 28.180 -3.522 -39.754 1.00 94.06 196 ILE A CA 1
ATOM 1597 C C . ILE A 1 196 ? 29.415 -3.239 -38.899 1.00 94.06 196 ILE A C 1
ATOM 1599 O O . ILE A 1 196 ? 29.540 -3.757 -37.786 1.00 94.06 196 ILE A O 1
ATOM 1603 N N . SER A 1 197 ? 30.330 -2.418 -39.415 1.00 94.62 197 SER A N 1
ATOM 1604 C CA . SER A 1 197 ? 31.514 -1.976 -38.670 1.00 94.62 197 SER A CA 1
ATOM 1605 C C . SER A 1 197 ? 31.192 -0.792 -37.750 1.00 94.62 197 SER A C 1
ATOM 1607 O O . SER A 1 197 ? 30.216 -0.074 -37.959 1.00 94.62 197 SER A O 1
ATOM 1609 N N . ILE A 1 198 ? 32.024 -0.556 -36.728 1.00 92.69 198 ILE A N 1
ATOM 1610 C CA . ILE A 1 198 ? 31.872 0.627 -35.860 1.00 92.69 198 ILE A CA 1
ATOM 1611 C C . ILE A 1 198 ? 31.995 1.911 -36.680 1.00 92.69 198 ILE A C 1
ATOM 1613 O O . ILE A 1 198 ? 31.200 2.819 -36.475 1.00 92.69 198 ILE A O 1
ATOM 1617 N N . GLN A 1 199 ? 32.942 1.959 -37.619 1.00 93.00 199 GLN A N 1
ATOM 1618 C CA . GLN A 1 199 ? 33.154 3.123 -38.476 1.00 93.00 199 GLN A CA 1
ATOM 1619 C C . GLN A 1 199 ? 31.898 3.449 -39.289 1.00 93.00 199 GLN A C 1
ATOM 1621 O O . GLN A 1 199 ? 31.418 4.572 -39.250 1.00 93.00 199 GLN A O 1
ATOM 1626 N N . GLN A 1 200 ? 31.305 2.438 -39.923 1.00 93.62 200 GLN A N 1
ATOM 1627 C CA . GLN A 1 200 ? 30.082 2.612 -40.702 1.00 93.62 200 GLN A CA 1
ATOM 1628 C C . GLN A 1 200 ? 28.908 3.088 -39.837 1.00 93.62 200 GLN A C 1
ATOM 1630 O O . GLN A 1 200 ? 28.185 3.997 -40.222 1.00 93.62 200 GLN A O 1
ATOM 1635 N N . LEU A 1 201 ? 28.761 2.542 -38.624 1.00 94.19 201 LEU A N 1
ATOM 1636 C CA . LEU A 1 201 ? 27.750 3.018 -37.682 1.00 94.19 201 LEU A CA 1
ATOM 1637 C C . LEU A 1 201 ? 27.980 4.489 -37.293 1.00 94.19 201 LEU A C 1
ATOM 1639 O O . LEU A 1 201 ? 27.018 5.241 -37.201 1.00 94.19 201 LEU A O 1
ATOM 1643 N N . MET A 1 202 ? 29.230 4.910 -37.071 1.00 96.25 202 MET A N 1
ATOM 1644 C CA . MET A 1 202 ? 29.555 6.310 -36.769 1.00 96.25 202 MET A CA 1
ATOM 1645 C C . MET A 1 202 ? 29.168 7.242 -37.912 1.00 96.25 202 MET A C 1
ATOM 1647 O O . MET A 1 202 ? 28.545 8.273 -37.660 1.00 96.25 202 MET A O 1
ATOM 1651 N N . ASP A 1 203 ? 29.538 6.866 -39.135 1.00 94.88 203 ASP A N 1
ATOM 1652 C CA . ASP A 1 203 ? 29.309 7.669 -40.333 1.00 94.88 203 ASP A CA 1
ATOM 1653 C C . ASP A 1 203 ? 27.802 7.818 -40.603 1.00 94.88 203 ASP A C 1
ATOM 1655 O O . ASP A 1 203 ? 27.326 8.917 -40.887 1.00 94.88 203 ASP A O 1
ATOM 1659 N N . ASP A 1 204 ? 27.033 6.742 -40.409 1.00 94.38 204 ASP A N 1
ATOM 1660 C CA . ASP A 1 204 ? 25.600 6.718 -40.702 1.00 94.38 204 ASP A CA 1
ATOM 1661 C C . ASP A 1 204 ? 24.729 7.354 -39.600 1.00 94.38 204 ASP A C 1
ATOM 1663 O O . ASP A 1 204 ? 23.652 7.882 -39.886 1.00 94.38 204 ASP A O 1
ATOM 1667 N N . THR A 1 205 ? 25.149 7.304 -38.328 1.00 93.19 205 THR A N 1
ATOM 1668 C CA . THR A 1 205 ? 24.340 7.811 -37.199 1.00 93.19 205 THR A CA 1
ATOM 1669 C C . THR A 1 205 ? 24.872 9.097 -36.575 1.00 93.19 205 THR A C 1
ATOM 1671 O O . THR A 1 205 ? 24.229 9.651 -35.681 1.00 93.19 205 THR A O 1
ATOM 1674 N N . GLY A 1 206 ? 26.069 9.546 -36.960 1.00 93.44 206 GLY A N 1
ATOM 1675 C CA . GLY A 1 206 ? 26.746 10.701 -36.363 1.00 93.44 206 GLY A CA 1
ATOM 1676 C C . GLY A 1 206 ? 27.184 10.491 -34.909 1.00 93.44 206 GLY A C 1
ATOM 1677 O O . GLY A 1 206 ? 27.460 11.457 -34.193 1.00 93.44 206 GLY A O 1
ATOM 1678 N N . PHE A 1 207 ? 27.230 9.245 -34.426 1.00 95.12 207 PHE A N 1
ATOM 1679 C CA . PHE A 1 207 ? 27.682 8.964 -33.064 1.00 95.12 207 PHE A CA 1
ATOM 1680 C C . PHE A 1 207 ? 29.202 8.906 -32.978 1.00 95.12 207 PHE A C 1
ATOM 1682 O O . PHE A 1 207 ? 29.888 8.437 -33.878 1.00 95.12 207 PHE A O 1
ATOM 1689 N N . THR A 1 208 ? 29.744 9.336 -31.839 1.00 94.38 208 THR A N 1
ATOM 1690 C CA . THR A 1 208 ? 31.186 9.244 -31.600 1.00 94.38 208 THR A CA 1
ATOM 1691 C C . THR A 1 208 ? 31.604 7.805 -31.302 1.00 94.38 208 THR A C 1
ATOM 1693 O O . THR A 1 208 ? 30.876 7.050 -30.649 1.00 94.38 208 THR A O 1
ATOM 1696 N N . TYR A 1 209 ? 32.834 7.448 -31.683 1.00 92.88 209 TYR A N 1
ATOM 1697 C CA . TYR A 1 209 ? 33.437 6.156 -31.341 1.00 92.88 209 TYR A CA 1
ATOM 1698 C C . TYR A 1 209 ? 33.348 5.861 -29.838 1.00 92.88 209 TYR A C 1
ATOM 1700 O O . TYR A 1 209 ? 32.972 4.767 -29.424 1.00 92.88 209 TYR A O 1
ATOM 1708 N N . ALA A 1 210 ? 33.644 6.864 -29.003 1.00 90.88 210 ALA A N 1
ATOM 1709 C CA . ALA A 1 210 ? 33.600 6.738 -27.550 1.00 90.88 210 ALA A CA 1
ATOM 1710 C C . ALA A 1 210 ? 32.200 6.371 -27.035 1.00 90.88 210 ALA A C 1
ATOM 1712 O O . ALA A 1 210 ? 32.076 5.587 -26.094 1.00 90.88 210 ALA A O 1
ATOM 1713 N N . PHE A 1 211 ? 31.148 6.914 -27.648 1.00 90.00 211 PHE A N 1
ATOM 1714 C CA . PHE A 1 211 ? 29.769 6.601 -27.295 1.00 90.00 211 PHE A CA 1
ATOM 1715 C C . PHE A 1 211 ? 29.376 5.180 -27.716 1.00 90.00 211 PHE A C 1
ATOM 1717 O O . PHE A 1 211 ? 28.870 4.422 -26.889 1.00 90.00 211 PHE A O 1
ATOM 1724 N N . ILE A 1 212 ? 29.679 4.788 -28.958 1.00 91.81 212 ILE A N 1
ATOM 1725 C CA . ILE A 1 212 ? 29.399 3.435 -29.466 1.00 91.81 212 ILE A CA 1
ATOM 1726 C C . ILE A 1 212 ? 30.159 2.384 -28.652 1.00 91.81 212 ILE A C 1
ATOM 1728 O O . ILE A 1 212 ? 29.578 1.389 -28.226 1.00 91.81 212 ILE A O 1
ATOM 1732 N N . ASN A 1 213 ? 31.437 2.627 -28.356 1.00 90.12 213 ASN A N 1
ATOM 1733 C CA . ASN A 1 213 ? 32.260 1.722 -27.558 1.00 90.12 213 ASN A CA 1
ATOM 1734 C C . ASN A 1 213 ? 31.700 1.550 -26.133 1.00 90.12 213 ASN A C 1
ATOM 1736 O O . ASN A 1 213 ? 31.620 0.430 -25.630 1.00 90.12 213 ASN A O 1
ATOM 1740 N N . LYS A 1 214 ? 31.228 2.633 -25.495 1.00 88.62 214 LYS A N 1
ATOM 1741 C CA . LYS A 1 214 ? 30.546 2.555 -24.190 1.00 88.62 214 LYS A CA 1
ATOM 1742 C C . LYS A 1 214 ? 29.234 1.772 -24.263 1.00 88.62 214 LYS A C 1
ATOM 1744 O O . LYS A 1 214 ? 28.928 1.029 -23.331 1.00 88.62 214 LYS A O 1
ATOM 1749 N N . LEU A 1 215 ? 28.464 1.919 -25.345 1.00 87.12 215 LEU A N 1
ATOM 1750 C CA . LEU A 1 215 ? 27.244 1.136 -25.570 1.00 87.12 215 LEU A CA 1
ATOM 1751 C C . LEU A 1 215 ? 27.560 -0.354 -25.727 1.00 87.12 215 LEU A C 1
ATOM 1753 O O . LEU A 1 215 ? 26.930 -1.175 -25.067 1.00 87.12 215 LEU A O 1
ATOM 1757 N N . MET A 1 216 ? 28.572 -0.703 -26.525 1.00 86.81 216 MET A N 1
ATOM 1758 C CA . MET A 1 216 ? 29.009 -2.092 -26.722 1.00 86.81 216 MET A CA 1
ATOM 1759 C C . MET A 1 216 ? 29.515 -2.749 -25.433 1.00 86.81 216 MET A C 1
ATOM 1761 O O . MET A 1 216 ? 29.308 -3.945 -25.228 1.00 86.81 216 MET A O 1
ATOM 1765 N N . LYS A 1 217 ? 30.162 -1.974 -24.555 1.00 86.31 217 LYS A N 1
ATOM 1766 C CA . LYS A 1 217 ? 30.650 -2.439 -23.247 1.00 86.31 217 LYS A CA 1
ATOM 1767 C C . LYS A 1 217 ? 29.598 -2.401 -22.137 1.00 86.31 217 LYS A C 1
ATOM 1769 O O . LYS A 1 217 ? 29.901 -2.785 -21.013 1.00 86.31 217 LYS A O 1
ATOM 1774 N N . ASN A 1 218 ? 28.368 -1.966 -22.429 1.00 82.56 218 ASN A N 1
ATOM 1775 C CA . ASN A 1 218 ? 27.295 -1.775 -21.444 1.00 82.56 218 ASN A CA 1
ATOM 1776 C C . ASN A 1 218 ? 27.655 -0.799 -20.307 1.00 82.56 218 ASN A C 1
ATOM 1778 O O . ASN A 1 218 ? 27.101 -0.859 -19.214 1.00 82.56 218 ASN A O 1
ATOM 1782 N N . GLU A 1 219 ? 28.568 0.137 -20.567 1.00 82.06 219 GLU A N 1
ATOM 1783 C CA . GLU A 1 219 ? 28.994 1.157 -19.599 1.00 82.06 219 GLU A CA 1
ATOM 1784 C C . GLU A 1 219 ? 28.027 2.355 -19.560 1.00 82.06 219 GLU A C 1
ATOM 1786 O O . GLU A 1 219 ? 28.107 3.227 -18.688 1.00 82.06 219 GLU A O 1
ATOM 1791 N N . VAL A 1 220 ? 27.084 2.412 -20.503 1.00 79.38 220 VAL A N 1
ATOM 1792 C CA . VAL A 1 220 ? 26.050 3.444 -20.566 1.00 79.38 220 VAL A CA 1
ATOM 1793 C C . VAL A 1 220 ? 24.925 3.106 -19.593 1.00 79.38 220 VAL A C 1
ATOM 1795 O O . VAL A 1 220 ? 24.112 2.224 -19.835 1.00 79.38 220 VAL A O 1
ATOM 1798 N N . LYS A 1 221 ? 24.832 3.859 -18.494 1.00 70.69 221 LYS A N 1
ATOM 1799 C CA . LYS A 1 221 ? 23.746 3.699 -17.509 1.00 70.69 221 LYS A CA 1
ATOM 1800 C C . LYS A 1 221 ? 22.417 4.314 -17.958 1.00 70.69 221 LYS A C 1
ATOM 1802 O O . LYS A 1 221 ? 21.373 3.983 -17.403 1.00 70.69 221 LYS A O 1
ATOM 1807 N N . ARG A 1 222 ? 22.457 5.272 -18.889 1.00 74.81 222 ARG A N 1
ATOM 1808 C CA . ARG A 1 222 ? 21.293 6.015 -19.392 1.00 74.81 222 ARG A CA 1
ATOM 1809 C C . ARG A 1 222 ? 21.508 6.367 -20.858 1.00 74.81 222 ARG A C 1
ATOM 1811 O O . ARG A 1 222 ? 22.515 6.986 -21.183 1.00 74.81 222 ARG A O 1
ATOM 1818 N N . LEU A 1 223 ? 20.550 6.002 -21.701 1.00 82.38 223 LEU A N 1
ATOM 1819 C CA . LEU A 1 223 ? 20.490 6.387 -23.106 1.00 82.38 223 LEU A CA 1
ATOM 1820 C C . LEU A 1 223 ? 19.327 7.370 -23.277 1.00 82.38 223 LEU A C 1
ATOM 1822 O O . LEU A 1 223 ? 18.231 7.122 -22.775 1.00 82.38 223 LEU A O 1
ATOM 1826 N N . ASN A 1 224 ? 19.570 8.506 -23.923 1.00 85.94 224 ASN A N 1
ATOM 1827 C CA . ASN A 1 224 ? 18.514 9.444 -24.301 1.00 85.94 224 ASN A CA 1
ATOM 1828 C C . ASN A 1 224 ? 17.633 8.835 -25.406 1.00 85.94 224 ASN A C 1
ATOM 1830 O O . ASN A 1 224 ? 18.085 8.043 -26.231 1.00 85.94 224 ASN A O 1
ATOM 1834 N N . ILE A 1 225 ? 16.363 9.238 -25.430 1.00 85.38 225 ILE A N 1
ATOM 1835 C CA . ILE A 1 225 ? 15.357 8.692 -26.354 1.00 85.38 225 ILE A CA 1
ATOM 1836 C C . ILE A 1 225 ? 15.751 8.941 -27.817 1.00 85.38 225 ILE A C 1
ATOM 1838 O O . ILE A 1 225 ? 15.657 8.032 -28.628 1.00 85.38 225 ILE A O 1
ATOM 1842 N N . GLN A 1 226 ? 16.296 10.118 -28.132 1.00 89.94 226 GLN A N 1
ATOM 1843 C CA . GLN A 1 226 ? 16.735 10.457 -29.490 1.00 89.94 226 GLN A CA 1
ATOM 1844 C C . GLN A 1 226 ? 17.814 9.503 -30.017 1.00 89.94 226 GLN A C 1
ATOM 1846 O O . GLN A 1 226 ? 17.703 9.002 -31.132 1.00 89.94 226 GLN A O 1
ATOM 1851 N N . SER A 1 227 ? 18.847 9.193 -29.223 1.00 87.50 227 SER A N 1
ATOM 1852 C CA . SER A 1 227 ? 19.875 8.250 -29.677 1.00 87.50 227 SER A CA 1
ATOM 1853 C C . SER A 1 227 ? 19.345 6.823 -29.763 1.00 87.50 227 SER A C 1
ATOM 1855 O O . SER A 1 227 ? 19.780 6.069 -30.629 1.00 87.50 227 SER A O 1
ATOM 1857 N N . LEU A 1 228 ? 18.390 6.452 -28.903 1.00 89.44 228 LEU A N 1
ATOM 1858 C CA . LEU A 1 228 ? 17.698 5.172 -29.010 1.00 89.44 228 LEU A CA 1
ATOM 1859 C C . LEU A 1 228 ? 16.910 5.071 -30.323 1.00 89.44 228 LEU A C 1
ATOM 1861 O O . LEU A 1 228 ? 17.028 4.059 -31.006 1.00 89.44 228 LEU A O 1
ATOM 1865 N N . GLU A 1 229 ? 16.149 6.102 -30.688 1.00 90.31 229 GLU A N 1
ATOM 1866 C CA . GLU A 1 229 ? 15.377 6.153 -31.936 1.00 90.31 229 GLU A CA 1
ATOM 1867 C C . GLU A 1 229 ? 16.280 6.048 -33.166 1.00 90.31 229 GLU A C 1
ATOM 1869 O O . GLU A 1 229 ? 16.019 5.225 -34.039 1.00 90.31 229 GLU A O 1
ATOM 1874 N N . VAL A 1 230 ? 17.383 6.803 -33.206 1.00 94.69 230 VAL A N 1
ATOM 1875 C CA . VAL A 1 230 ? 18.363 6.734 -34.303 1.00 94.69 230 VAL A CA 1
ATOM 1876 C C . VAL A 1 230 ? 18.927 5.319 -34.452 1.00 94.69 230 VAL A C 1
ATOM 1878 O O . VAL A 1 230 ? 18.969 4.797 -35.563 1.00 94.69 230 VAL A O 1
ATOM 1881 N N . LEU A 1 231 ? 19.303 4.661 -33.348 1.00 92.31 231 LEU A N 1
ATOM 1882 C CA . LEU A 1 231 ? 19.786 3.277 -33.389 1.00 92.31 231 LEU A CA 1
ATOM 1883 C C . LEU A 1 231 ? 18.690 2.302 -33.841 1.00 92.31 231 LEU A C 1
ATOM 1885 O O . LEU A 1 231 ? 18.952 1.447 -34.681 1.00 92.31 231 LEU A O 1
ATOM 1889 N N . CYS A 1 232 ? 17.467 2.422 -33.320 1.00 92.69 232 CYS A N 1
ATOM 1890 C CA . CYS A 1 232 ? 16.353 1.553 -33.713 1.00 92.69 232 CYS A CA 1
ATOM 1891 C C . CYS A 1 232 ? 16.025 1.694 -35.204 1.00 92.69 232 CYS A C 1
ATOM 1893 O O . CYS A 1 232 ? 15.821 0.686 -35.876 1.00 92.69 232 CYS A O 1
ATOM 1895 N N . ASN A 1 233 ? 16.039 2.922 -35.727 1.00 94.44 233 ASN A N 1
ATOM 1896 C CA . ASN A 1 233 ? 15.794 3.210 -37.137 1.00 94.44 233 ASN A CA 1
ATOM 1897 C C . ASN A 1 233 ? 16.926 2.682 -38.021 1.00 94.44 233 ASN A C 1
ATOM 1899 O O . ASN A 1 233 ? 16.661 1.978 -38.992 1.00 94.44 233 ASN A O 1
ATOM 1903 N N . TYR A 1 234 ? 18.183 2.949 -37.652 1.00 95.56 234 TYR A N 1
ATOM 1904 C CA . TYR A 1 234 ? 19.352 2.472 -38.391 1.00 95.56 234 TYR A CA 1
ATOM 1905 C C . TYR A 1 234 ? 19.384 0.943 -38.485 1.00 95.56 234 TYR A C 1
ATOM 1907 O O . TYR A 1 234 ? 19.536 0.356 -39.556 1.00 95.56 234 TYR A O 1
ATOM 1915 N N . PHE A 1 235 ? 19.167 0.275 -37.352 1.00 92.19 235 PHE A N 1
ATOM 1916 C CA . PHE A 1 235 ? 19.094 -1.175 -37.306 1.00 92.19 235 PHE A CA 1
ATOM 1917 C C . PHE A 1 235 ? 17.718 -1.711 -37.702 1.00 92.19 235 PHE A C 1
ATOM 1919 O O . PHE A 1 235 ? 17.567 -2.919 -37.694 1.00 92.19 235 PHE A O 1
ATOM 1926 N N . ASN A 1 236 ? 16.725 -0.902 -38.073 1.00 93.88 236 ASN A N 1
ATOM 1927 C CA . ASN A 1 236 ? 15.352 -1.340 -38.359 1.00 93.88 236 ASN A CA 1
ATOM 1928 C C . ASN A 1 236 ? 14.855 -2.444 -37.393 1.00 93.88 236 ASN A C 1
ATOM 1930 O O . ASN A 1 236 ? 14.514 -3.551 -37.817 1.00 93.88 236 ASN A O 1
ATOM 1934 N N . VAL A 1 237 ? 14.940 -2.181 -36.086 1.00 90.56 237 VAL A N 1
ATOM 1935 C CA . VAL A 1 237 ? 14.526 -3.098 -35.010 1.00 90.56 237 VAL A CA 1
ATOM 1936 C C . VAL A 1 237 ? 13.754 -2.341 -33.932 1.00 90.56 237 VAL A C 1
ATOM 1938 O O . VAL A 1 237 ? 14.011 -1.156 -33.712 1.00 90.56 237 VAL A O 1
ATOM 1941 N N . PRO A 1 238 ? 12.835 -3.003 -33.208 1.00 88.94 238 PRO A N 1
ATOM 1942 C CA . PRO A 1 238 ? 12.168 -2.380 -32.076 1.00 88.94 238 PRO A CA 1
ATOM 1943 C C . PRO A 1 238 ? 13.138 -2.166 -30.894 1.00 88.94 238 PRO A C 1
ATOM 1945 O O . PRO A 1 238 ? 14.106 -2.920 -30.734 1.00 88.94 238 PRO A O 1
ATOM 1948 N N . PRO A 1 239 ? 12.844 -1.218 -29.981 1.00 85.50 239 PRO A N 1
ATOM 1949 C CA . PRO A 1 239 ? 13.664 -0.968 -28.793 1.00 85.50 239 PRO A CA 1
ATOM 1950 C C . PRO A 1 239 ? 13.900 -2.203 -27.914 1.00 85.50 239 PRO A C 1
ATOM 1952 O O . PRO A 1 239 ? 14.919 -2.288 -27.237 1.00 85.50 239 PRO A O 1
ATOM 1955 N N . THR A 1 240 ? 12.980 -3.170 -27.936 1.00 84.56 240 THR A N 1
ATOM 1956 C CA . THR A 1 240 ? 13.063 -4.436 -27.189 1.00 84.56 240 THR A CA 1
ATOM 1957 C C . THR A 1 240 ? 14.164 -5.375 -27.685 1.00 84.56 240 THR A C 1
ATOM 1959 O O . THR A 1 240 ? 14.627 -6.222 -26.925 1.00 84.56 240 THR A O 1
ATOM 1962 N N . GLU A 1 241 ? 14.609 -5.243 -28.938 1.00 81.94 241 GLU A N 1
ATOM 1963 C CA . GLU A 1 241 ? 15.746 -6.013 -29.454 1.00 81.94 241 GLU A CA 1
ATOM 1964 C C . GLU A 1 241 ? 17.091 -5.385 -29.077 1.00 81.94 241 GLU A C 1
ATOM 1966 O O . GLU A 1 241 ? 18.080 -6.100 -28.875 1.00 81.94 241 GLU A O 1
ATOM 1971 N N . LEU A 1 242 ? 17.116 -4.056 -28.943 1.00 85.94 242 LEU A N 1
ATOM 1972 C CA . LEU A 1 242 ? 18.306 -3.279 -28.612 1.00 85.94 242 LEU A CA 1
ATOM 1973 C C . LEU A 1 242 ? 18.537 -3.176 -27.096 1.00 85.94 242 LEU A C 1
ATOM 1975 O O . LEU A 1 242 ? 19.678 -3.269 -26.648 1.00 85.94 242 LEU A O 1
ATOM 1979 N N . ILE A 1 243 ? 17.479 -3.013 -26.299 1.00 85.81 243 ILE A N 1
ATOM 1980 C CA . ILE A 1 243 ? 17.539 -2.918 -24.836 1.00 85.81 243 ILE A CA 1
ATOM 1981 C C . ILE A 1 243 ? 17.192 -4.275 -24.238 1.00 85.81 243 ILE A C 1
ATOM 1983 O O . ILE A 1 243 ? 16.072 -4.765 -24.365 1.00 85.81 243 ILE A O 1
ATOM 1987 N N . LYS A 1 244 ? 18.149 -4.862 -23.525 1.00 82.88 244 LYS A N 1
ATOM 1988 C CA . LYS A 1 244 ? 17.974 -6.133 -22.827 1.00 82.88 244 LYS A CA 1
ATOM 1989 C C . LYS A 1 244 ? 18.148 -5.940 -21.331 1.00 82.88 244 LYS A C 1
ATOM 1991 O O . LYS A 1 244 ? 18.720 -4.957 -20.870 1.00 82.88 244 LYS A O 1
ATOM 1996 N N . TYR A 1 245 ? 17.656 -6.900 -20.562 1.00 80.62 245 TYR A N 1
ATOM 1997 C CA . TYR A 1 245 ? 17.897 -6.958 -19.129 1.00 80.62 245 TYR A CA 1
ATOM 1998 C C . TYR A 1 245 ? 18.446 -8.329 -18.751 1.00 80.62 245 TYR A C 1
ATOM 2000 O O . TYR A 1 245 ? 18.102 -9.343 -19.361 1.00 80.62 245 TYR A O 1
ATOM 2008 N N . ARG A 1 246 ? 19.310 -8.363 -17.738 1.00 77.44 246 ARG A N 1
ATOM 2009 C CA . ARG A 1 246 ? 19.711 -9.598 -17.063 1.00 77.44 246 ARG A CA 1
ATOM 2010 C C . ARG A 1 246 ? 19.452 -9.478 -15.574 1.00 77.44 246 ARG A C 1
ATOM 2012 O O . ARG A 1 246 ? 19.565 -8.403 -14.989 1.00 77.44 246 ARG A O 1
ATOM 2019 N N . VAL A 1 247 ? 19.092 -10.598 -14.968 1.00 73.56 247 VAL A N 1
ATOM 2020 C CA . VAL A 1 247 ? 18.885 -10.689 -13.529 1.00 73.56 247 VAL A CA 1
ATOM 2021 C C . VAL A 1 247 ? 20.221 -11.037 -12.890 1.00 73.56 247 VAL A C 1
ATOM 2023 O O . VAL A 1 247 ? 20.731 -12.136 -13.091 1.00 73.56 247 VAL A O 1
ATOM 2026 N N . THR A 1 248 ? 20.796 -10.104 -12.135 1.00 67.81 248 THR A N 1
ATOM 2027 C CA . THR A 1 248 ? 21.971 -10.385 -11.303 1.00 67.81 248 THR A CA 1
ATOM 2028 C C . THR A 1 248 ? 21.500 -10.733 -9.895 1.00 67.81 248 THR A C 1
ATOM 2030 O O . THR A 1 248 ? 20.732 -9.987 -9.282 1.00 67.81 248 THR A O 1
ATOM 2033 N N . LYS A 1 249 ? 21.915 -11.901 -9.392 1.00 60.56 249 LYS A N 1
ATOM 2034 C CA . LYS A 1 249 ? 21.704 -12.279 -7.993 1.00 60.56 249 LYS A CA 1
ATOM 2035 C C . LYS A 1 249 ? 22.809 -11.624 -7.181 1.00 60.56 249 LYS A C 1
ATOM 2037 O O . LYS A 1 249 ? 23.975 -11.961 -7.352 1.00 60.56 249 LYS A O 1
ATOM 2042 N N . LYS A 1 250 ? 22.452 -10.667 -6.328 1.00 46.81 250 LYS A N 1
ATOM 2043 C CA . LYS A 1 250 ? 23.396 -10.130 -5.352 1.00 46.81 250 LYS A CA 1
ATOM 2044 C C . LYS A 1 250 ? 23.408 -11.075 -4.152 1.00 46.81 250 LYS A C 1
ATOM 2046 O O . LYS A 1 250 ? 22.524 -10.982 -3.301 1.00 46.81 250 LYS A O 1
ATOM 2051 N N . GLU A 1 251 ? 24.348 -12.016 -4.132 1.00 46.59 251 GLU A N 1
ATOM 2052 C CA . GLU A 1 251 ? 24.657 -12.776 -2.917 1.00 46.59 251 GLU A CA 1
ATOM 2053 C C . GLU A 1 251 ? 25.110 -11.762 -1.860 1.00 46.59 251 GLU A C 1
ATOM 2055 O O . GLU A 1 251 ? 25.994 -10.940 -2.110 1.00 46.59 251 GLU A O 1
ATOM 2060 N N . SER A 1 252 ? 24.360 -11.703 -0.761 1.00 46.47 252 SER A N 1
ATOM 2061 C CA . SER A 1 252 ? 24.638 -10.850 0.397 1.00 46.47 252 SER A CA 1
ATOM 2062 C C . SER A 1 252 ? 25.139 -11.730 1.520 1.00 46.47 252 SER A C 1
ATOM 2064 O O . SER A 1 252 ? 24.556 -12.829 1.653 1.00 46.47 252 SER A O 1
#

pLDDT: mean 78.04, std 18.19, range [29.97, 97.75]

Radius of gyration: 30.38 Å; Cα contacts (8 Å, |Δi|>4): 232; chains: 1; bounding box: 74×38×75 Å

Organism: NCBI:txid1653776

Nearest PDB structures (foldseek):
  3qq6-assembly1_A  TM=9.110E-01  e=3.025E-02  Bacillus subtilis
  3zkc-assembly1_B  TM=9.142E-01  e=4.203E-02  Bacillus subtilis subsp. subtilis str. 168
  3zkc-assembly1_A  TM=9.056E-01  e=6.169E-02  Bacillus subtilis subsp. subtilis str. 168
  7t5u-assembly1_A  TM=8.772E-01  e=5.234E-02  Escherichia coli
  1b0n-assembly1_A  TM=6.022E-01  e=2.566E-02  Bacillus subtilis

Mean predicted aligned error: 20.08 Å